Protein AF-A0A7S0FVY6-F1 (afdb_monomer)

Radius of gyration: 22.88 Å; Cα contacts (8 Å, |Δi|>4): 322; chains: 1; bounding box: 55×47×81 Å

Sequence (263 aa):
FYKAAMETEGLLSYGMAFNEGGVHVRQGYRSAAALLEHLCRADRPLTEALKHSTLQRVEVHGARRHLAEVKGQMTRIGECFFQFFETHSKMTGIRRPTEFSGQPGSDTLVSCHVSIKVAEVTELRALAQKTIAVHRRARCSPGNESFGVSQCLEQGVATLMASFDSMEAAVEHLAYIAAHLGADVLSALEMHGPEAEIAKLRASTGKAGVAPEAASSMLQNALAVAAKRGAEDAREAKACAEAAARVAASVLSEAAKEAREQM

Solvent-accessible surface area (backbone atoms only — not comparable to full-atom values): 14700 Å² total; per-residue (Å²): 80,70,67,39,44,76,71,28,72,46,60,74,44,80,46,79,48,77,56,100,88,48,77,51,76,49,74,39,52,75,42,44,66,32,46,52,51,26,52,62,62,22,41,65,50,43,58,62,52,49,77,81,46,78,74,86,76,47,78,49,77,37,48,62,70,42,47,50,55,36,57,75,76,52,55,56,59,88,90,30,57,56,45,78,45,68,50,59,92,86,65,81,66,85,59,50,96,50,101,33,43,58,64,92,87,61,82,36,48,28,36,41,36,33,50,40,77,45,96,44,58,71,52,53,58,57,47,51,60,54,48,49,57,51,52,56,50,45,76,73,37,67,26,43,32,38,76,50,76,50,76,41,67,94,73,21,34,36,36,42,39,35,30,14,42,28,49,67,39,42,52,37,51,51,44,48,47,26,74,72,72,39,61,74,43,58,7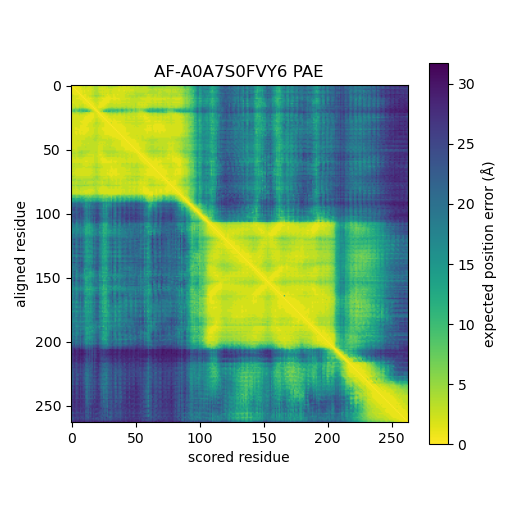9,46,56,46,77,47,55,44,67,75,43,50,46,54,52,36,42,37,69,53,78,49,102,54,78,60,72,68,24,45,51,54,41,49,47,42,43,49,49,36,51,51,50,51,51,50,51,53,50,53,54,49,53,51,50,53,51,51,51,53,52,52,52,52,54,54,51,52,54,55,48,55,57,58,77,74,106

Structure (mmCIF, N/CA/C/O backbone):
data_AF-A0A7S0FVY6-F1
#
_entry.id   AF-A0A7S0FVY6-F1
#
loop_
_atom_site.group_PDB
_atom_site.id
_atom_site.type_symbol
_atom_site.label_atom_id
_atom_site.label_alt_id
_atom_site.label_comp_id
_atom_site.label_asym_id
_atom_site.label_entity_id
_atom_site.label_seq_id
_atom_site.pdbx_PDB_ins_code
_atom_site.Cartn_x
_atom_site.Cartn_y
_atom_site.Cartn_z
_atom_site.occupancy
_atom_site.B_iso_or_equiv
_atom_site.auth_seq_id
_atom_site.auth_comp_id
_atom_site.auth_asym_id
_atom_site.auth_atom_id
_atom_site.pdbx_PDB_model_num
ATOM 1 N N . PHE A 1 1 ? -5.764 -7.525 21.385 1.00 83.88 1 PHE A N 1
ATOM 2 C CA . PHE A 1 1 ? -6.117 -7.104 20.016 1.00 83.88 1 PHE A CA 1
ATOM 3 C C . PHE A 1 1 ? -5.836 -8.212 18.996 1.00 83.88 1 PHE A C 1
ATOM 5 O O . PHE A 1 1 ? -6.791 -8.756 18.464 1.00 83.88 1 PHE A O 1
ATOM 12 N N . TYR A 1 2 ? -4.579 -8.648 18.811 1.00 87.25 2 TYR A N 1
ATOM 13 C CA . TYR A 1 2 ? -4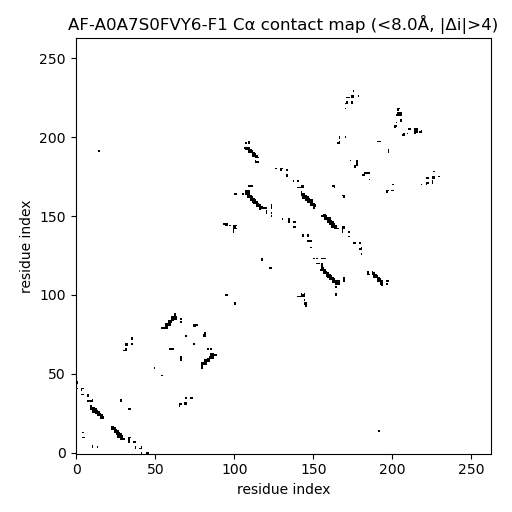.208 -9.724 17.867 1.00 87.25 2 TYR A CA 1
ATOM 14 C C . TYR A 1 2 ? -5.032 -11.019 17.997 1.00 87.25 2 TYR A C 1
ATOM 16 O O . TYR A 1 2 ? -5.593 -11.487 17.013 1.00 87.25 2 TYR A O 1
ATOM 24 N N . LYS A 1 3 ? -5.180 -11.560 19.215 1.00 91.06 3 LYS A N 1
ATOM 25 C CA . LYS A 1 3 ? -5.966 -12.786 19.448 1.00 91.06 3 LYS A CA 1
ATOM 26 C C . LYS A 1 3 ? -7.418 -12.669 18.953 1.00 91.06 3 LYS A C 1
ATOM 28 O O . LYS A 1 3 ? -7.902 -13.571 18.286 1.00 91.06 3 LYS A O 1
ATOM 33 N N . ALA A 1 4 ? -8.061 -11.522 19.188 1.00 91.25 4 ALA A N 1
ATOM 34 C CA . ALA A 1 4 ? -9.420 -11.259 18.709 1.00 91.25 4 ALA A CA 1
ATOM 35 C C . ALA A 1 4 ? -9.501 -11.189 17.173 1.00 91.25 4 ALA A C 1
ATOM 37 O O . ALA A 1 4 ? -10.533 -11.519 16.596 1.00 91.25 4 ALA A O 1
ATOM 38 N N . ALA A 1 5 ? -8.427 -10.768 16.496 1.00 88.44 5 ALA A N 1
ATOM 39 C CA . ALA A 1 5 ? -8.360 -10.821 15.037 1.00 88.44 5 ALA A CA 1
ATOM 40 C C . ALA A 1 5 ? -8.273 -12.268 14.545 1.00 88.44 5 ALA A C 1
ATOM 42 O O . ALA A 1 5 ? -9.052 -12.655 13.684 1.00 88.44 5 ALA A O 1
ATOM 43 N N . MET A 1 6 ? -7.384 -13.074 15.132 1.00 88.50 6 MET A N 1
ATOM 44 C CA . MET A 1 6 ? -7.187 -14.480 14.748 1.00 88.50 6 MET A CA 1
ATOM 45 C C . MET A 1 6 ? -8.438 -15.345 14.929 1.00 88.50 6 MET A C 1
ATOM 47 O O . MET A 1 6 ? -8.633 -16.304 14.193 1.00 88.50 6 MET A O 1
ATOM 51 N N . GLU A 1 7 ? -9.289 -15.002 15.893 1.00 92.50 7 GLU A N 1
ATOM 52 C CA . GLU A 1 7 ? -10.565 -15.681 16.145 1.00 92.50 7 GLU A CA 1
ATOM 53 C C . GLU A 1 7 ? -11.705 -15.177 15.238 1.00 92.50 7 GLU A C 1
ATOM 55 O O . GLU A 1 7 ? -12.819 -15.692 15.310 1.00 92.50 7 GLU A O 1
ATOM 60 N N . THR A 1 8 ? -11.459 -14.168 14.393 1.00 90.88 8 THR A N 1
ATOM 61 C CA . THR A 1 8 ? -12.468 -13.634 13.472 1.00 90.88 8 THR A CA 1
ATOM 62 C C . THR A 1 8 ? -12.508 -14.422 12.174 1.00 90.88 8 THR A C 1
ATOM 64 O O . THR A 1 8 ? -11.572 -14.391 11.370 1.00 90.88 8 THR A O 1
ATOM 67 N N . GLU A 1 9 ? -13.638 -15.087 11.939 1.00 86.69 9 GLU A N 1
ATOM 68 C CA . GLU A 1 9 ? -13.894 -15.781 10.687 1.00 86.69 9 GLU A CA 1
ATOM 69 C C . GLU A 1 9 ? -13.902 -14.780 9.521 1.00 86.69 9 GLU A C 1
ATOM 71 O O . GLU A 1 9 ? -14.591 -13.762 9.531 1.00 86.69 9 GLU A O 1
ATOM 76 N N . GLY A 1 10 ? -13.077 -15.041 8.506 1.00 80.12 10 GLY A N 1
ATOM 77 C CA . GLY A 1 10 ? -12.906 -14.128 7.378 1.00 80.12 10 GLY A CA 1
ATOM 78 C C . GLY A 1 10 ? -11.789 -13.095 7.539 1.00 80.12 10 GLY A C 1
ATOM 79 O O . GLY A 1 10 ? -11.646 -12.262 6.640 1.00 80.12 10 GLY A O 1
ATOM 80 N N . LEU A 1 11 ? -10.965 -13.159 8.595 1.00 86.12 11 LEU A N 1
ATOM 81 C CA . LEU A 1 11 ? -9.643 -12.525 8.583 1.00 86.12 11 LEU A CA 1
ATOM 82 C C . LEU A 1 11 ? -8.804 -13.139 7.448 1.00 86.12 11 LEU A C 1
ATOM 84 O O . LEU A 1 11 ? -8.642 -14.353 7.356 1.00 86.12 11 LEU A O 1
ATOM 88 N N . LEU A 1 12 ? -8.285 -12.291 6.566 1.00 76.75 12 LEU A N 1
ATOM 89 C CA . LEU A 1 12 ? -7.436 -12.679 5.437 1.00 76.75 12 LEU A CA 1
ATOM 90 C C . LEU A 1 12 ? -5.968 -12.339 5.682 1.00 76.75 12 LEU A C 1
ATOM 92 O O . LEU A 1 12 ? -5.084 -13.042 5.204 1.00 76.75 12 LEU A O 1
ATOM 96 N N . SER A 1 13 ? -5.706 -11.241 6.388 1.00 80.19 13 SER A N 1
ATOM 97 C CA . SER A 1 13 ? -4.354 -10.812 6.725 1.00 80.19 13 SER A CA 1
ATOM 98 C C . SER A 1 13 ? -4.349 -9.978 7.996 1.00 80.19 13 SER A C 1
ATOM 100 O O . SER A 1 13 ? -5.275 -9.210 8.255 1.00 80.19 13 SER A O 1
ATOM 102 N N . TYR A 1 14 ? -3.282 -10.115 8.778 1.00 85.88 14 TYR A N 1
ATOM 103 C CA . TYR A 1 14 ? -3.000 -9.277 9.935 1.00 85.88 14 TYR A CA 1
ATOM 104 C C . TYR A 1 14 ? -1.512 -8.936 9.933 1.00 85.88 14 TYR A C 1
ATOM 106 O O . TYR A 1 14 ? -0.667 -9.826 9.924 1.00 85.88 14 TYR A O 1
ATOM 114 N N . GLY A 1 15 ? -1.197 -7.647 9.957 1.00 80.44 15 GLY A N 1
ATOM 115 C CA . GLY A 1 15 ? 0.153 -7.123 10.096 1.00 80.44 15 GLY A CA 1
ATOM 116 C C . GLY A 1 15 ? 0.197 -6.098 11.218 1.00 80.44 15 GLY A C 1
ATOM 117 O O . GLY A 1 15 ? -0.702 -5.268 11.338 1.00 80.44 15 GLY A O 1
ATOM 118 N N . MET A 1 16 ? 1.240 -6.153 12.038 1.00 85.62 16 MET A N 1
ATOM 119 C CA . MET A 1 16 ? 1.521 -5.164 13.074 1.00 85.62 16 MET A CA 1
ATOM 120 C C . MET A 1 16 ? 2.964 -4.701 12.922 1.00 85.62 16 MET A C 1
ATOM 122 O O . MET A 1 16 ? 3.868 -5.527 12.812 1.00 85.62 16 MET A O 1
ATOM 126 N N . ALA A 1 17 ? 3.160 -3.390 12.912 1.00 76.94 17 ALA A N 1
ATOM 127 C CA . ALA A 1 17 ? 4.460 -2.754 12.798 1.00 76.94 17 ALA A CA 1
ATOM 128 C C . ALA A 1 17 ? 4.639 -1.735 13.922 1.00 76.94 17 ALA A C 1
ATOM 130 O O . ALA A 1 17 ? 3.687 -1.058 14.312 1.00 76.94 17 ALA A O 1
ATOM 131 N N . PHE A 1 18 ? 5.866 -1.636 14.422 1.00 79.31 18 PHE A N 1
ATOM 132 C CA . PHE A 1 18 ? 6.269 -0.659 15.425 1.00 79.31 18 PHE A CA 1
ATOM 133 C C . PHE A 1 18 ? 7.209 0.346 14.767 1.00 79.31 18 PHE A C 1
ATOM 135 O O . PHE A 1 18 ? 8.120 -0.046 14.038 1.00 79.31 18 PHE A O 1
ATOM 142 N N . ASN A 1 19 ? 7.002 1.627 15.041 1.00 77.31 19 ASN A N 1
ATOM 143 C CA . ASN A 1 19 ? 7.944 2.692 14.719 1.00 77.31 19 ASN A CA 1
ATOM 144 C C . ASN A 1 19 ? 8.177 3.555 15.969 1.00 77.31 19 ASN A C 1
ATOM 146 O O . ASN A 1 19 ? 7.512 3.370 16.989 1.00 77.31 19 ASN A O 1
ATOM 150 N N . GLU A 1 20 ? 9.123 4.493 15.909 1.00 70.94 20 GLU A N 1
ATOM 151 C CA . GLU A 1 20 ? 9.472 5.346 17.059 1.00 70.94 20 GLU A CA 1
ATOM 152 C C . GLU A 1 20 ? 8.279 6.158 17.607 1.00 70.94 20 GLU A C 1
ATOM 154 O O . GLU A 1 20 ? 8.308 6.591 18.755 1.00 70.94 20 GLU A O 1
ATOM 159 N N . GLY A 1 21 ? 7.211 6.333 16.816 1.00 77.88 21 GLY A N 1
ATOM 160 C CA . GLY A 1 21 ? 6.018 7.104 17.172 1.00 77.88 21 GLY A CA 1
ATOM 161 C C . GLY A 1 21 ? 4.774 6.282 17.524 1.00 77.88 21 GLY A C 1
ATOM 162 O O . GLY A 1 21 ? 3.746 6.882 17.839 1.00 77.88 21 GLY A O 1
ATOM 163 N N . GLY A 1 22 ? 4.819 4.945 17.471 1.00 84.06 22 GLY A N 1
ATOM 164 C CA . GLY A 1 22 ? 3.672 4.109 17.822 1.00 84.06 22 GLY A CA 1
ATOM 165 C C . GLY A 1 22 ? 3.563 2.788 17.064 1.00 84.06 22 GLY A C 1
ATOM 166 O O . GLY A 1 22 ? 4.542 2.200 16.604 1.00 84.06 22 GLY A O 1
ATOM 167 N N . VAL A 1 23 ? 2.326 2.297 16.986 1.00 86.38 23 VAL A N 1
ATOM 168 C CA . VAL A 1 23 ? 1.986 0.998 16.400 1.00 86.38 23 VAL A CA 1
ATOM 169 C C . VAL A 1 23 ? 1.033 1.202 15.235 1.00 86.38 23 VAL A C 1
ATOM 171 O O . VAL A 1 23 ? 0.001 1.857 15.377 1.00 86.38 23 VAL A O 1
ATOM 174 N N . HIS A 1 24 ? 1.350 0.592 14.099 1.00 87.44 24 HIS A N 1
ATOM 175 C CA . HIS A 1 24 ? 0.455 0.491 12.958 1.00 87.44 24 HIS A CA 1
ATOM 176 C C . HIS A 1 24 ? -0.061 -0.943 12.840 1.00 87.44 24 HIS A C 1
ATOM 178 O O . HIS A 1 24 ? 0.716 -1.899 12.895 1.00 87.44 24 HIS A O 1
ATOM 184 N N . VAL A 1 25 ? -1.376 -1.103 12.681 1.00 90.69 25 VAL A N 1
ATOM 185 C CA . VAL A 1 25 ? -2.005 -2.411 12.482 1.00 90.69 25 VAL A CA 1
ATOM 186 C C . VAL A 1 25 ? -2.781 -2.395 11.176 1.00 90.69 25 VAL A C 1
ATOM 188 O O . VAL A 1 25 ? -3.701 -1.600 11.003 1.00 90.69 25 VAL A O 1
ATOM 191 N N . ARG A 1 26 ? -2.423 -3.300 10.263 1.00 90.50 26 ARG A N 1
ATOM 192 C CA . ARG A 1 26 ? -3.100 -3.490 8.982 1.00 90.50 26 ARG A CA 1
ATOM 193 C C . ARG A 1 26 ? -3.817 -4.825 8.983 1.00 90.50 26 ARG A C 1
ATOM 195 O O . ARG A 1 26 ? -3.216 -5.859 9.259 1.00 90.50 26 ARG A O 1
ATOM 202 N N . GLN A 1 27 ? -5.097 -4.805 8.649 1.00 90.44 27 GLN A N 1
ATOM 203 C CA . GLN A 1 27 ? -5.926 -6.000 8.620 1.00 90.44 27 GLN A CA 1
ATOM 204 C C . GLN A 1 27 ? -6.690 -6.066 7.304 1.00 90.44 27 GLN A C 1
ATOM 206 O O . GLN A 1 27 ? -7.152 -5.044 6.795 1.00 90.44 27 GLN A O 1
ATOM 211 N N . GLY A 1 28 ? -6.815 -7.266 6.754 1.00 87.31 28 GLY A N 1
ATOM 212 C CA . GLY A 1 28 ? -7.650 -7.552 5.598 1.00 87.31 28 GLY A CA 1
ATOM 213 C C . GLY A 1 28 ? -8.777 -8.488 5.997 1.00 87.31 28 GLY A C 1
ATOM 214 O O . GLY A 1 28 ? -8.518 -9.532 6.588 1.00 87.31 28 GLY A O 1
ATOM 215 N N . TYR A 1 29 ? -10.011 -8.144 5.636 1.00 89.88 29 TYR A N 1
ATOM 216 C CA . TYR A 1 29 ? -11.190 -8.969 5.894 1.00 89.88 29 TYR A CA 1
ATOM 217 C C . TYR A 1 29 ? -11.892 -9.335 4.595 1.00 89.88 29 TYR A C 1
ATOM 219 O O . TYR A 1 29 ? -11.922 -8.557 3.640 1.00 89.88 29 TYR A O 1
ATOM 227 N N . ARG A 1 30 ? -12.489 -10.527 4.571 1.00 83.38 30 ARG A N 1
ATOM 228 C CA . ARG A 1 30 ? -13.262 -11.037 3.434 1.00 83.38 30 ARG A CA 1
ATOM 229 C C . ARG A 1 30 ? -14.510 -10.200 3.150 1.00 83.38 30 ARG A C 1
ATOM 231 O O . ARG A 1 30 ? -14.945 -10.140 2.002 1.00 83.38 30 ARG A O 1
ATOM 238 N N . SER A 1 31 ? -15.093 -9.584 4.176 1.00 87.12 31 SER A N 1
ATOM 239 C CA . SER A 1 31 ? -16.338 -8.820 4.088 1.00 87.12 31 SER A CA 1
ATOM 240 C C . SER A 1 31 ? -16.392 -7.700 5.131 1.00 87.12 31 SER A C 1
ATOM 242 O O . SER A 1 31 ? -15.629 -7.696 6.099 1.00 87.12 31 SER A O 1
ATOM 244 N N . ALA A 1 32 ? -17.330 -6.764 4.951 1.00 95.00 32 ALA A N 1
ATOM 245 C CA . ALA A 1 32 ? -17.655 -5.760 5.965 1.00 95.00 32 ALA A CA 1
ATOM 246 C C . ALA A 1 32 ? -18.137 -6.399 7.277 1.00 95.00 32 ALA A C 1
ATOM 248 O O . ALA A 1 32 ? -17.743 -5.949 8.348 1.00 95.00 32 ALA A O 1
ATOM 249 N N . ALA A 1 33 ? -18.934 -7.470 7.194 1.00 95.81 33 ALA A N 1
ATOM 250 C CA . ALA A 1 33 ? -19.417 -8.200 8.364 1.00 95.81 33 ALA A CA 1
ATOM 251 C C . ALA A 1 33 ? -18.264 -8.759 9.215 1.00 95.81 33 ALA A C 1
ATOM 253 O O . ALA A 1 33 ? -18.256 -8.544 10.421 1.00 95.81 33 ALA A O 1
ATOM 254 N N . ALA A 1 34 ? -17.257 -9.378 8.587 1.00 93.25 34 ALA A N 1
ATOM 255 C CA . ALA A 1 34 ? -16.084 -9.893 9.296 1.00 93.25 34 ALA A CA 1
ATOM 256 C C . ALA A 1 34 ? -15.276 -8.766 9.970 1.00 93.25 34 ALA A C 1
ATOM 258 O O . ALA A 1 34 ? -14.852 -8.905 11.114 1.00 93.25 34 ALA A O 1
ATOM 259 N N . LEU A 1 35 ? -15.109 -7.614 9.303 1.00 96.19 35 LEU A N 1
ATOM 260 C CA . LEU A 1 35 ? -14.482 -6.441 9.926 1.00 96.19 35 LEU A CA 1
ATOM 261 C C . LEU A 1 35 ? -15.272 -5.968 11.157 1.00 96.19 35 LEU A C 1
ATOM 263 O O . LEU A 1 35 ? -14.688 -5.755 12.215 1.00 96.19 35 LEU A O 1
ATOM 267 N N . LEU A 1 36 ? -16.590 -5.795 11.035 1.00 96.94 36 LEU A N 1
ATOM 268 C CA . LEU A 1 36 ? -17.439 -5.314 12.131 1.00 96.94 36 LEU A CA 1
ATOM 269 C C . LEU A 1 36 ? -17.468 -6.294 13.312 1.00 96.94 36 LEU A C 1
ATOM 271 O O . LEU A 1 36 ? -17.409 -5.872 14.465 1.00 96.94 36 LEU A O 1
ATOM 275 N N . GLU A 1 37 ? -17.501 -7.596 13.030 1.00 96.00 37 GLU A N 1
ATOM 276 C CA . GLU A 1 37 ? -17.385 -8.650 14.035 1.00 96.00 37 GLU A CA 1
ATOM 277 C C . GLU A 1 37 ? -16.048 -8.565 14.782 1.00 96.00 37 GLU A C 1
ATOM 279 O O . GLU A 1 37 ? -16.036 -8.595 16.017 1.00 96.00 37 GLU A O 1
ATOM 284 N N . HIS A 1 38 ? -14.933 -8.385 14.060 1.00 95.50 38 HIS A N 1
ATOM 285 C CA . HIS A 1 38 ? -13.637 -8.155 14.693 1.00 95.50 38 HIS A CA 1
ATOM 286 C C . HIS A 1 38 ? -13.672 -6.926 15.596 1.00 95.50 38 HIS A C 1
ATOM 288 O O . HIS A 1 38 ? -13.260 -7.023 16.747 1.00 95.50 38 HIS A O 1
ATOM 294 N N . LEU A 1 39 ? -14.158 -5.786 15.097 1.00 94.56 39 LEU A N 1
ATOM 295 C CA . LEU A 1 39 ? -14.196 -4.540 15.864 1.00 94.56 39 LEU A CA 1
ATOM 296 C C . LEU A 1 39 ? -15.012 -4.697 17.154 1.00 94.56 39 LEU A C 1
ATOM 298 O O . LEU A 1 39 ? -14.579 -4.230 18.203 1.00 94.56 39 LEU A O 1
ATOM 302 N N . CYS A 1 40 ? -16.126 -5.431 17.108 1.00 93.75 40 CYS A N 1
ATOM 303 C CA . CYS A 1 40 ? -16.919 -5.754 18.293 1.00 93.75 40 CYS A CA 1
ATOM 304 C C . CYS A 1 40 ? -16.140 -6.622 19.298 1.00 93.75 40 CYS A C 1
ATOM 306 O O . CYS A 1 40 ? -16.082 -6.302 20.485 1.00 93.75 40 CYS A O 1
ATOM 308 N N . ARG A 1 41 ? -15.473 -7.689 18.840 1.00 93.06 41 ARG A N 1
ATOM 309 C CA . ARG A 1 41 ? -14.639 -8.545 19.710 1.00 93.06 41 ARG A CA 1
ATOM 310 C C . ARG A 1 41 ? -13.413 -7.821 20.258 1.00 93.06 41 ARG A C 1
ATOM 312 O O . ARG A 1 41 ? -12.943 -8.110 21.359 1.00 93.06 41 ARG A O 1
ATOM 319 N N . ALA A 1 42 ? -12.856 -6.924 19.456 1.00 92.88 42 ALA A N 1
ATOM 320 C CA . ALA A 1 42 ? -11.651 -6.188 19.763 1.00 92.88 42 ALA A CA 1
ATOM 321 C C . ALA A 1 42 ? -11.908 -4.968 20.648 1.00 92.88 42 ALA A C 1
ATOM 323 O O . ALA A 1 42 ? -10.928 -4.425 21.149 1.00 92.88 42 ALA A O 1
ATOM 324 N N . ASP A 1 43 ? -13.168 -4.591 20.888 1.00 90.88 43 ASP A N 1
ATOM 325 C CA . ASP A 1 43 ? -13.553 -3.433 21.698 1.00 90.88 43 ASP A CA 1
ATOM 326 C C . ASP A 1 43 ? -12.856 -3.451 23.061 1.00 90.88 43 ASP A C 1
ATOM 328 O O . ASP A 1 43 ? -11.950 -2.660 23.300 1.00 90.88 43 ASP A O 1
ATOM 332 N N . ARG A 1 44 ? -13.134 -4.457 23.900 1.00 92.75 44 ARG A N 1
ATOM 333 C CA . ARG A 1 44 ? -12.512 -4.577 25.228 1.00 92.75 44 ARG A CA 1
ATOM 334 C C . ARG A 1 44 ? -10.974 -4.524 25.201 1.00 92.75 44 ARG A C 1
ATOM 336 O O . ARG A 1 44 ? -10.406 -3.707 25.925 1.00 92.75 44 ARG A O 1
ATOM 343 N N . PRO A 1 45 ? -10.250 -5.367 24.434 1.00 93.75 45 PRO A N 1
ATOM 344 C CA . PRO A 1 45 ? -8.791 -5.302 24.435 1.00 93.75 45 PRO A CA 1
ATOM 345 C C . PRO A 1 45 ? -8.238 -4.015 23.807 1.00 93.75 45 PRO A C 1
ATOM 347 O O . PRO A 1 45 ? -7.115 -3.641 24.137 1.00 93.75 45 PRO A O 1
ATOM 350 N N . LEU A 1 46 ? -8.973 -3.356 22.907 1.00 91.88 46 LEU A N 1
ATOM 351 C CA . LEU A 1 46 ? -8.587 -2.059 22.360 1.00 91.88 46 LEU A CA 1
ATOM 352 C C . LEU A 1 46 ? -8.786 -0.956 23.403 1.00 91.88 46 LEU A C 1
ATOM 354 O O . LEU A 1 46 ? -7.859 -0.189 23.630 1.00 91.88 46 LEU A O 1
ATOM 358 N N . THR A 1 47 ? -9.920 -0.922 24.106 1.00 91.50 47 THR A N 1
ATOM 359 C CA . THR A 1 47 ? -10.177 0.017 25.208 1.00 91.50 47 THR A CA 1
ATOM 360 C C . THR A 1 47 ? -9.089 -0.055 26.275 1.00 91.50 47 THR A C 1
ATOM 362 O O . THR A 1 47 ? -8.597 0.980 26.713 1.00 91.50 47 THR A O 1
ATOM 365 N N . GLU A 1 48 ? -8.667 -1.259 26.669 1.00 93.44 48 GLU A N 1
ATOM 366 C CA . GLU A 1 48 ? -7.569 -1.422 27.629 1.00 93.44 48 GLU A CA 1
ATOM 367 C C . GLU A 1 48 ? -6.236 -0.885 27.084 1.00 93.44 48 GLU A C 1
ATOM 369 O O . GLU A 1 48 ? -5.517 -0.189 27.798 1.00 93.44 48 GLU A O 1
ATOM 374 N N . ALA A 1 49 ? -5.917 -1.134 25.808 1.00 90.44 49 ALA A N 1
ATOM 375 C CA . ALA A 1 49 ? -4.706 -0.597 25.182 1.00 90.44 49 ALA A CA 1
ATOM 376 C C . ALA A 1 49 ? -4.720 0.942 25.100 1.00 90.44 49 ALA A C 1
ATOM 378 O O . ALA A 1 49 ? -3.686 1.590 25.296 1.00 90.44 49 ALA A O 1
ATOM 379 N N . LEU A 1 50 ? -5.891 1.540 24.865 1.00 92.38 50 LEU A N 1
ATOM 380 C CA . LEU A 1 50 ? -6.075 2.990 24.765 1.00 92.38 50 LEU A CA 1
ATOM 381 C C . LEU A 1 50 ? -6.028 3.723 26.115 1.00 92.38 50 LEU A C 1
ATOM 383 O O . LEU A 1 50 ? -6.025 4.949 26.148 1.00 92.38 50 LEU A O 1
ATOM 387 N N . LYS A 1 51 ? -5.905 3.011 27.242 1.00 93.88 51 LYS A N 1
ATOM 388 C CA . LYS A 1 51 ? -5.533 3.637 28.526 1.00 93.88 51 LYS A CA 1
ATOM 389 C C . LYS A 1 51 ? -4.065 4.067 28.565 1.00 93.88 51 LYS A C 1
ATOM 391 O O . LYS A 1 51 ? -3.698 4.924 29.362 1.00 93.88 51 LYS A O 1
ATOM 396 N N . HIS A 1 52 ? -3.232 3.463 27.719 1.00 92.81 52 HIS A N 1
ATOM 397 C CA . HIS A 1 52 ? -1.784 3.686 27.668 1.00 92.81 52 HIS A CA 1
ATOM 398 C C . HIS A 1 52 ? -1.322 4.312 26.349 1.00 92.81 52 HIS A C 1
ATOM 400 O O . HIS A 1 52 ? -0.139 4.591 26.178 1.00 92.81 52 HIS A O 1
ATOM 406 N N . SER A 1 53 ? -2.235 4.498 25.398 1.00 91.19 53 SER A N 1
ATOM 407 C CA . SER A 1 53 ? -1.938 4.965 24.047 1.00 91.19 53 SER A CA 1
ATOM 408 C C . SER A 1 53 ? -3.118 5.745 23.482 1.00 91.19 53 SER A C 1
ATOM 410 O O . SER A 1 53 ? -4.227 5.673 24.001 1.00 91.19 53 SER A O 1
ATOM 412 N N . THR A 1 54 ? -2.895 6.496 22.410 1.00 91.38 54 THR A N 1
ATOM 413 C CA . THR A 1 54 ? -3.959 7.229 21.720 1.00 91.38 54 THR A CA 1
ATOM 414 C C . THR A 1 54 ? -4.145 6.678 20.315 1.00 91.38 54 THR A C 1
ATOM 416 O O . THR A 1 54 ? -3.183 6.447 19.581 1.00 91.38 54 THR A O 1
ATOM 419 N N . LEU A 1 55 ? -5.402 6.460 19.924 1.00 93.12 55 LEU A N 1
ATOM 420 C CA . LEU A 1 55 ? -5.735 6.055 18.564 1.00 93.12 55 LEU A CA 1
ATOM 421 C C . LEU A 1 55 ? -5.745 7.298 17.679 1.00 93.12 55 LEU A C 1
ATOM 423 O O . LEU A 1 55 ? -6.697 8.073 17.700 1.00 93.12 55 LEU A O 1
ATOM 427 N N . GLN A 1 56 ? -4.667 7.507 16.929 1.00 91.06 56 GLN A N 1
ATOM 428 C CA . GLN A 1 56 ? -4.530 8.714 16.114 1.00 91.06 56 GLN A CA 1
ATOM 429 C C . GLN A 1 56 ? -5.365 8.665 14.832 1.00 91.06 56 GLN A C 1
ATOM 431 O O . GLN A 1 56 ? -5.831 9.701 14.363 1.00 91.06 56 GLN A O 1
ATOM 436 N N . ARG A 1 57 ? -5.536 7.476 14.242 1.00 90.19 57 ARG A N 1
ATOM 437 C CA . ARG A 1 57 ? -6.185 7.322 12.938 1.00 90.19 57 ARG A CA 1
ATOM 438 C C . ARG A 1 57 ? -6.747 5.918 12.744 1.00 90.19 57 ARG A C 1
ATOM 440 O O . ARG A 1 57 ? -6.099 4.938 13.106 1.00 90.19 57 ARG A O 1
ATOM 447 N N . VAL A 1 58 ? -7.911 5.841 12.098 1.00 93.69 58 VAL A N 1
ATOM 448 C CA . VAL A 1 58 ? -8.500 4.597 11.588 1.00 93.69 58 VAL A CA 1
ATOM 449 C C . VAL A 1 58 ? -8.927 4.806 10.142 1.00 93.69 58 VAL A C 1
ATOM 451 O O . VAL A 1 58 ? -9.689 5.724 9.839 1.00 93.69 58 VAL A O 1
ATOM 454 N N . GLU A 1 59 ? -8.456 3.936 9.255 1.00 92.44 59 GLU A N 1
ATOM 455 C CA . GLU A 1 59 ? -8.806 3.960 7.838 1.00 92.44 59 GLU A CA 1
ATOM 456 C C . GLU A 1 59 ? -9.507 2.663 7.434 1.00 92.44 59 GLU A C 1
ATOM 458 O O . GLU A 1 59 ? -9.049 1.569 7.764 1.00 92.44 59 GLU A O 1
ATOM 463 N N . 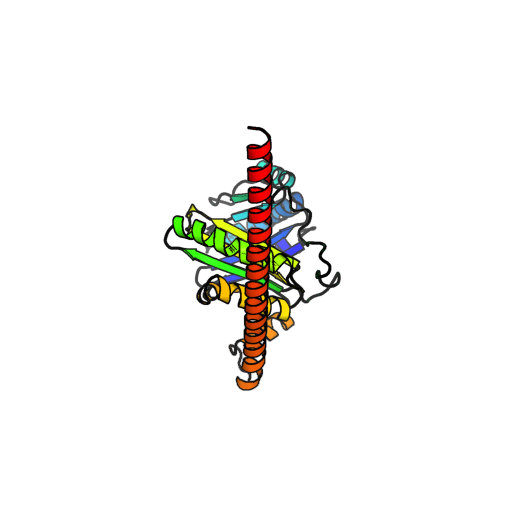VAL A 1 60 ? -10.599 2.778 6.679 1.00 93.62 60 VAL A N 1
ATOM 464 C CA . VAL A 1 60 ? -11.351 1.637 6.149 1.00 93.62 60 VAL A CA 1
ATOM 465 C C . VAL A 1 60 ? -11.372 1.720 4.629 1.00 93.62 60 VAL A C 1
ATOM 467 O O . VAL A 1 60 ? -11.965 2.626 4.041 1.00 93.62 60 VAL A O 1
ATOM 470 N N . HIS A 1 61 ? -10.726 0.750 3.992 1.00 90.88 61 HIS A N 1
ATOM 471 C CA . HIS A 1 61 ? -10.567 0.668 2.541 1.00 90.88 61 HIS A CA 1
ATOM 472 C C . HIS A 1 61 ? -11.439 -0.458 1.982 1.00 90.88 61 HIS A C 1
ATOM 474 O O . HIS A 1 61 ? -11.474 -1.549 2.549 1.00 90.88 61 HIS A O 1
ATOM 480 N N . GLY A 1 62 ? -12.142 -0.229 0.869 1.00 85.19 62 GLY A N 1
ATOM 481 C CA . GLY A 1 62 ? -12.969 -1.283 0.270 1.00 85.19 62 GLY A CA 1
ATOM 482 C C . GLY A 1 62 ? -13.941 -0.822 -0.812 1.00 85.19 62 GLY A C 1
ATOM 483 O O . GLY A 1 62 ? -14.013 0.353 -1.162 1.00 85.19 62 GLY A O 1
ATOM 484 N N . ALA A 1 63 ? -14.700 -1.766 -1.369 1.00 83.44 63 ALA A N 1
ATOM 485 C CA . ALA A 1 63 ? -15.729 -1.464 -2.361 1.00 83.44 63 ALA A CA 1
ATOM 486 C C . ALA A 1 63 ? -16.897 -0.682 -1.737 1.00 83.44 63 ALA A C 1
ATOM 488 O O . ALA A 1 63 ? -17.268 -0.933 -0.588 1.00 83.44 63 ALA A O 1
ATOM 489 N N . ARG A 1 64 ? -17.542 0.191 -2.526 1.00 83.69 64 ARG A N 1
ATOM 490 C CA . ARG A 1 64 ? -18.645 1.069 -2.088 1.00 83.69 64 ARG A CA 1
ATOM 491 C C . ARG A 1 64 ? -19.695 0.376 -1.222 1.00 83.69 64 ARG A C 1
ATOM 493 O O . ARG A 1 64 ? -20.075 0.914 -0.188 1.00 83.69 64 ARG A O 1
ATOM 500 N N . ARG A 1 65 ? -20.138 -0.819 -1.634 1.00 88.38 65 ARG A N 1
ATOM 501 C CA . ARG A 1 65 ? -21.158 -1.601 -0.913 1.00 88.38 65 ARG A CA 1
ATOM 502 C C . ARG A 1 65 ? -20.721 -1.942 0.516 1.00 88.38 65 ARG A C 1
ATOM 504 O O . ARG A 1 65 ? -21.452 -1.668 1.453 1.00 88.38 65 ARG A O 1
ATOM 511 N N . HIS A 1 66 ? -19.484 -2.408 0.681 1.00 90.06 66 HIS A N 1
ATOM 512 C CA . HIS A 1 66 ? -18.946 -2.806 1.978 1.00 90.06 66 HIS A CA 1
ATOM 513 C C . HIS A 1 66 ? -18.662 -1.591 2.859 1.00 90.06 66 HIS A C 1
ATOM 515 O O . HIS A 1 66 ? -18.921 -1.626 4.055 1.00 90.06 66 HIS A O 1
ATOM 521 N N . LEU A 1 67 ? -18.201 -0.479 2.279 1.00 91.38 67 LEU A N 1
ATOM 522 C CA . LEU A 1 67 ? -18.024 0.755 3.046 1.00 91.38 67 LEU A CA 1
ATOM 523 C C . LEU A 1 67 ? -19.356 1.342 3.514 1.00 91.38 67 LEU A C 1
ATOM 525 O O . LEU A 1 67 ? -19.404 1.894 4.607 1.00 91.38 67 LEU A O 1
ATOM 529 N N . ALA A 1 68 ? -20.425 1.230 2.722 1.00 94.00 68 ALA A N 1
ATOM 530 C CA . ALA A 1 68 ? -21.759 1.648 3.146 1.00 94.00 68 ALA A CA 1
ATOM 531 C C . ALA A 1 68 ? -22.257 0.815 4.339 1.00 94.00 68 ALA A C 1
ATOM 533 O O . ALA A 1 68 ? -22.781 1.388 5.291 1.00 94.00 68 ALA A O 1
ATOM 534 N N . GLU A 1 69 ? -22.025 -0.503 4.324 1.00 96.62 69 GLU A N 1
ATOM 535 C CA . GLU A 1 69 ? -22.332 -1.394 5.454 1.00 96.62 69 GLU A CA 1
ATOM 536 C C . GLU A 1 69 ? -21.568 -0.983 6.723 1.00 96.62 69 GLU A C 1
ATOM 538 O O . GLU A 1 69 ? -22.179 -0.810 7.776 1.00 96.62 69 GLU A O 1
ATOM 543 N N . VAL A 1 70 ? -20.250 -0.760 6.623 1.00 96.88 70 VAL A N 1
ATOM 544 C CA . VAL A 1 70 ? -19.437 -0.340 7.778 1.00 96.88 70 VAL A CA 1
ATOM 545 C C . VAL A 1 70 ? -19.886 1.030 8.283 1.00 96.88 70 VAL A C 1
ATOM 547 O O . VAL A 1 70 ? -20.144 1.168 9.472 1.00 96.88 70 VAL A O 1
ATOM 550 N N . LYS A 1 71 ? -20.064 2.021 7.397 1.00 95.75 71 LYS A N 1
ATOM 551 C CA . LYS A 1 71 ? -20.535 3.372 7.761 1.00 95.75 71 LYS A CA 1
ATOM 552 C C . LYS A 1 71 ? -21.883 3.361 8.474 1.00 95.75 71 LYS A C 1
ATOM 554 O O . LYS A 1 71 ? -22.094 4.183 9.358 1.00 95.75 71 LYS A O 1
ATOM 559 N N . GLY A 1 72 ? -22.790 2.469 8.077 1.00 95.88 72 GLY A N 1
ATOM 560 C CA . GLY A 1 72 ? -24.106 2.346 8.702 1.00 95.88 72 GLY A CA 1
ATOM 561 C C . GLY A 1 72 ? -24.058 1.811 10.134 1.00 95.88 72 GLY A C 1
ATOM 562 O O . GLY A 1 72 ? -24.987 2.054 10.895 1.00 95.88 72 GLY A O 1
ATOM 563 N N . GLN A 1 73 ? -22.987 1.106 10.501 1.00 96.62 73 GLN A N 1
ATOM 564 C CA . GLN A 1 73 ? -22.849 0.420 11.788 1.00 96.62 73 GLN A CA 1
ATOM 565 C C . GLN A 1 73 ? -21.855 1.120 12.721 1.00 96.62 73 GLN A C 1
ATOM 567 O O . GLN A 1 73 ? -22.082 1.210 13.925 1.00 96.62 73 GLN A O 1
ATOM 572 N N . MET A 1 74 ? -20.739 1.614 12.182 1.00 93.31 74 MET A N 1
ATOM 573 C CA . MET A 1 74 ? -19.653 2.189 12.964 1.00 93.31 74 MET A CA 1
ATOM 574 C C . MET A 1 74 ? -18.882 3.240 12.163 1.00 93.31 74 MET A C 1
ATOM 576 O O . MET A 1 74 ? -18.391 2.993 11.062 1.00 93.31 74 MET A O 1
ATOM 580 N N . THR A 1 75 ? -18.739 4.425 12.751 1.00 93.56 75 THR A N 1
ATOM 581 C CA . THR A 1 75 ? -18.017 5.560 12.152 1.00 93.56 75 THR A CA 1
ATOM 582 C C . THR A 1 75 ? -16.870 6.068 13.017 1.00 93.56 75 THR A C 1
ATOM 584 O O . THR A 1 75 ? -16.162 6.980 12.596 1.00 93.56 75 THR A O 1
ATOM 587 N N . ARG A 1 76 ? -16.677 5.503 14.214 1.00 93.50 76 ARG A N 1
ATOM 588 C CA . ARG A 1 76 ? -15.604 5.874 15.140 1.00 93.50 76 ARG A CA 1
ATOM 589 C C . ARG A 1 76 ? -15.285 4.758 16.130 1.00 93.50 76 ARG A C 1
ATOM 591 O O . ARG A 1 76 ? -16.144 3.927 16.416 1.00 93.50 76 ARG A O 1
ATOM 598 N N . ILE A 1 77 ? -14.085 4.812 16.699 1.00 91.00 77 ILE A N 1
ATOM 599 C CA . ILE A 1 77 ? -13.682 4.075 17.903 1.00 91.00 77 ILE A CA 1
ATOM 600 C C . ILE A 1 77 ? -13.216 5.104 18.929 1.00 91.00 77 ILE A C 1
ATOM 602 O O . ILE A 1 77 ? -12.264 5.847 18.679 1.00 91.00 77 ILE A O 1
ATOM 606 N N . GLY A 1 78 ? -13.891 5.162 20.079 1.00 87.56 78 GLY A N 1
ATOM 607 C CA . GLY A 1 78 ? -13.705 6.261 21.026 1.00 87.56 78 GLY A CA 1
ATOM 608 C C . GLY A 1 78 ? -13.903 7.610 20.325 1.00 87.56 78 GLY A C 1
ATOM 609 O O . GLY A 1 78 ? -14.895 7.814 19.624 1.00 87.56 78 GLY A O 1
ATOM 610 N N . GLU A 1 79 ? -12.925 8.502 20.453 1.00 89.06 79 GLU A N 1
ATOM 611 C CA . GLU A 1 79 ? -12.934 9.828 19.818 1.00 89.06 79 GLU A CA 1
ATOM 612 C C . GLU A 1 79 ? -12.327 9.842 18.398 1.00 89.06 79 GLU A C 1
ATOM 614 O O . GLU A 1 79 ? -12.338 10.872 17.727 1.00 89.06 79 GLU A O 1
ATOM 619 N N . CYS A 1 80 ? -11.814 8.709 17.901 1.00 91.75 80 CYS A N 1
ATOM 620 C CA . CYS A 1 80 ? -11.192 8.623 16.579 1.00 91.75 80 CYS A CA 1
ATOM 621 C C . CYS A 1 80 ? -12.221 8.241 15.505 1.00 91.75 80 CYS A C 1
ATOM 623 O O . CYS A 1 80 ? -12.709 7.107 15.474 1.00 91.75 80 CYS A O 1
ATOM 625 N N . PHE A 1 81 ? -12.541 9.177 14.609 1.00 93.56 81 PHE A N 1
ATOM 626 C CA . PHE A 1 81 ? -13.429 8.941 13.468 1.00 93.56 81 PHE A CA 1
ATOM 627 C C . PHE A 1 81 ? -12.744 8.156 12.346 1.00 93.56 81 PHE A C 1
ATOM 629 O O . PHE A 1 81 ? -11.555 8.318 12.072 1.00 93.56 81 PHE A O 1
ATOM 636 N N . PHE A 1 82 ? -13.526 7.323 11.665 1.00 93.94 82 PHE A N 1
ATOM 637 C CA . PHE A 1 82 ? -13.060 6.517 10.545 1.00 93.94 82 PHE A CA 1
ATOM 638 C C . PHE A 1 82 ? -12.947 7.361 9.282 1.00 93.94 82 PHE A C 1
ATOM 640 O O . PHE A 1 82 ? -13.879 8.071 8.897 1.00 93.94 82 PHE A O 1
ATOM 647 N N . GLN A 1 83 ? -11.834 7.199 8.579 1.00 91.81 83 GLN A N 1
ATOM 648 C CA . GLN A 1 83 ? -11.653 7.699 7.224 1.00 91.81 83 GLN A CA 1
ATOM 649 C C . GLN A 1 83 ? -11.934 6.567 6.235 1.00 91.81 83 GLN A C 1
ATOM 651 O O . GLN A 1 83 ? -11.367 5.481 6.338 1.00 91.81 83 GLN A O 1
ATOM 656 N N . PHE A 1 84 ? -12.835 6.797 5.282 1.00 88.50 84 PHE A N 1
ATOM 657 C CA . PHE A 1 84 ? -13.287 5.761 4.354 1.00 88.50 84 PHE A CA 1
ATOM 658 C C . PHE A 1 84 ? -12.744 5.998 2.949 1.00 88.50 84 PHE A C 1
ATOM 660 O O . PHE A 1 84 ? -12.981 7.053 2.363 1.00 88.50 84 PHE A O 1
ATOM 667 N N . PHE A 1 85 ? -12.108 4.975 2.385 1.00 85.06 85 PHE A N 1
ATOM 668 C CA . PHE A 1 85 ? -11.449 5.028 1.084 1.00 85.06 85 PHE A CA 1
ATOM 669 C C . PHE A 1 85 ? -12.090 4.023 0.125 1.00 85.06 85 PHE A C 1
ATOM 671 O O . PHE A 1 85 ? -11.881 2.809 0.217 1.00 85.06 85 PHE A O 1
ATOM 678 N N . GLU A 1 86 ? -12.912 4.533 -0.794 1.00 82.75 86 GLU A N 1
ATOM 679 C CA . GLU A 1 86 ? -13.592 3.710 -1.794 1.00 82.75 86 GLU A CA 1
ATOM 680 C C . GLU A 1 86 ? -12.610 3.204 -2.852 1.00 82.75 86 GLU A C 1
ATOM 682 O O . GLU A 1 86 ? -11.870 3.967 -3.473 1.00 82.75 86 GLU A O 1
ATOM 687 N N . THR A 1 87 ? -12.626 1.892 -3.084 1.00 69.75 87 THR A N 1
ATOM 688 C CA . THR A 1 87 ? -11.880 1.278 -4.182 1.00 69.75 87 THR A CA 1
ATOM 689 C C . THR A 1 87 ? -12.424 1.789 -5.510 1.00 69.75 87 THR A C 1
ATOM 691 O O . THR A 1 87 ? -13.630 1.741 -5.750 1.00 69.75 87 THR A O 1
ATOM 694 N N . HIS A 1 88 ? -11.539 2.244 -6.399 1.00 65.44 88 HIS A N 1
ATOM 695 C CA . HIS A 1 88 ? -11.946 2.756 -7.704 1.00 65.44 88 HIS A CA 1
ATOM 696 C C . HIS A 1 88 ? -12.775 1.709 -8.464 1.00 65.44 88 HIS A C 1
ATOM 698 O O . HIS A 1 88 ? -12.340 0.576 -8.650 1.00 65.44 88 HIS A O 1
ATOM 704 N N . SER A 1 89 ? -13.925 2.125 -9.001 1.00 54.66 89 SER A N 1
ATOM 705 C CA . SER A 1 89 ? -14.883 1.292 -9.753 1.00 54.66 89 SER A CA 1
ATOM 706 C C . SER A 1 89 ? -14.319 0.507 -10.950 1.00 54.66 89 SER A C 1
ATOM 708 O O . SER A 1 89 ? -14.991 -0.378 -11.467 1.00 54.66 89 SER A O 1
ATOM 710 N N . LYS A 1 90 ? -13.095 0.817 -11.401 1.00 54.88 90 LYS A N 1
ATOM 711 C CA . LYS A 1 90 ? -12.394 0.136 -12.500 1.00 54.88 90 LYS A CA 1
ATOM 712 C C . LYS A 1 90 ? -11.391 -0.917 -12.010 1.00 54.88 90 LYS A C 1
ATOM 714 O O . LYS A 1 90 ? -10.745 -1.551 -12.837 1.00 54.88 90 LYS A O 1
ATOM 719 N N . MET A 1 91 ? -11.217 -1.084 -10.698 1.00 53.75 91 MET A N 1
ATOM 720 C CA . MET A 1 91 ? -10.377 -2.136 -10.127 1.00 53.75 91 MET A CA 1
ATOM 721 C C . MET A 1 91 ? -11.239 -3.356 -9.792 1.00 53.75 91 MET A C 1
ATOM 723 O O . MET A 1 91 ? -12.029 -3.327 -8.850 1.00 53.75 91 MET A O 1
ATOM 727 N N . THR A 1 92 ? -11.093 -4.430 -10.566 1.00 46.34 92 THR A N 1
ATOM 728 C CA . THR A 1 92 ? -11.737 -5.725 -10.323 1.00 46.34 92 THR A CA 1
ATOM 729 C C . THR A 1 92 ? -10.721 -6.687 -9.699 1.00 46.34 92 THR A C 1
ATOM 731 O O . THR A 1 92 ? -9.836 -7.197 -10.376 1.00 46.34 92 THR A O 1
ATOM 734 N N . GLY A 1 93 ? -10.842 -6.921 -8.388 1.00 46.59 93 GLY A N 1
ATOM 735 C CA . GLY A 1 93 ? -9.970 -7.826 -7.622 1.00 46.59 93 GLY A CA 1
ATOM 736 C C . GLY A 1 93 ? -8.841 -7.126 -6.848 1.00 46.59 93 GLY A C 1
ATOM 737 O O . GLY A 1 93 ? -8.379 -6.053 -7.228 1.00 46.59 93 GLY A O 1
ATOM 738 N N . ILE A 1 94 ? -8.425 -7.728 -5.722 1.00 46.50 94 ILE A N 1
ATOM 739 C CA . ILE A 1 94 ? -7.267 -7.279 -4.913 1.00 46.50 94 ILE A CA 1
ATOM 740 C C . ILE A 1 94 ? -5.955 -7.762 -5.546 1.00 46.50 94 ILE A C 1
ATOM 742 O O . ILE A 1 94 ? -4.974 -7.023 -5.567 1.00 46.50 94 ILE A O 1
ATOM 746 N N . ARG A 1 95 ? -5.954 -8.983 -6.099 1.00 47.19 95 ARG A N 1
ATOM 747 C CA . ARG A 1 95 ? -4.889 -9.472 -6.977 1.00 47.19 95 ARG A CA 1
ATOM 748 C C . ARG A 1 95 ? -5.238 -9.117 -8.406 1.00 47.19 95 ARG A C 1
ATOM 750 O O . ARG A 1 95 ? -6.367 -9.363 -8.839 1.00 47.19 95 ARG A O 1
ATOM 757 N N . ARG A 1 96 ? -4.280 -8.561 -9.141 1.00 49.38 96 ARG A N 1
ATOM 758 C CA . ARG A 1 96 ? -4.443 -8.478 -10.586 1.00 49.38 96 ARG A CA 1
ATOM 759 C C . ARG A 1 96 ? -4.254 -9.882 -11.163 1.00 49.38 96 ARG A C 1
ATOM 761 O O . ARG A 1 96 ? -3.263 -10.517 -10.827 1.00 49.38 96 ARG A O 1
ATOM 768 N N . PRO A 1 97 ? -5.150 -10.367 -12.034 1.00 48.03 97 PRO A N 1
ATOM 769 C CA . PRO A 1 97 ? -4.850 -11.522 -12.861 1.00 48.03 97 PRO A CA 1
ATOM 770 C C . PRO A 1 97 ? -3.852 -11.063 -13.931 1.00 48.03 97 PRO A C 1
ATOM 772 O O . PRO A 1 97 ? -4.242 -10.654 -15.023 1.00 48.03 97 PRO A O 1
ATOM 775 N N . THR A 1 98 ? -2.570 -11.004 -13.582 1.00 55.00 98 THR A N 1
ATOM 776 C CA . THR A 1 98 ? -1.485 -10.819 -14.550 1.00 55.00 98 THR A CA 1
ATOM 777 C C . THR A 1 98 ? -0.838 -12.171 -14.808 1.00 55.00 98 THR A C 1
ATOM 779 O O . THR A 1 98 ? -0.893 -13.066 -13.971 1.00 55.00 98 THR A O 1
ATOM 782 N N . GLU A 1 99 ? -0.173 -12.321 -15.951 1.00 48.62 99 GLU A N 1
ATOM 783 C CA . GLU A 1 99 ? 0.703 -13.477 -16.215 1.00 48.62 99 GLU A CA 1
ATOM 784 C C . GLU A 1 99 ? 1.850 -13.611 -15.188 1.00 48.62 99 GLU A C 1
ATOM 786 O O . GLU A 1 99 ? 2.532 -14.629 -15.142 1.00 48.62 99 GLU A O 1
ATOM 791 N N . PHE A 1 100 ? 2.037 -12.583 -14.355 1.00 44.72 100 PHE A N 1
ATOM 792 C CA . PHE A 1 100 ? 3.105 -12.437 -13.376 1.00 44.72 100 PHE A CA 1
ATOM 793 C C . PHE A 1 100 ? 2.641 -12.584 -11.923 1.00 44.72 100 PHE A C 1
ATOM 795 O O . PHE A 1 100 ? 3.442 -12.345 -11.024 1.00 44.72 100 PHE A O 1
ATOM 802 N N . SER A 1 101 ? 1.369 -12.915 -11.669 1.00 53.78 101 SER A N 1
ATOM 803 C CA . SER A 1 101 ? 0.945 -13.268 -10.314 1.00 53.78 101 SER A CA 1
ATOM 804 C C . SER A 1 101 ? 1.566 -14.614 -9.936 1.00 53.78 101 SER A C 1
ATOM 806 O O . SER A 1 101 ? 1.435 -15.585 -10.686 1.00 53.78 101 SER A O 1
ATOM 808 N N . GLY A 1 102 ? 2.233 -14.671 -8.787 1.00 54.59 102 GLY A N 1
ATOM 809 C CA . GLY A 1 102 ? 2.832 -15.869 -8.227 1.00 54.59 102 GLY A CA 1
ATOM 810 C C . GLY A 1 102 ? 1.816 -16.997 -8.062 1.00 54.59 102 GLY A C 1
ATOM 811 O O . GLY A 1 102 ? 0.596 -16.792 -8.035 1.00 54.59 102 GLY A O 1
ATOM 812 N N . GLN A 1 103 ? 2.331 -18.221 -7.943 1.00 53.19 103 GLN A N 1
ATOM 813 C CA . GLN A 1 103 ? 1.494 -19.414 -7.845 1.00 53.19 103 GLN A CA 1
ATOM 814 C C . GLN A 1 103 ? 0.508 -19.294 -6.666 1.00 53.19 103 GLN A C 1
ATOM 816 O O . GLN A 1 103 ? 0.897 -18.857 -5.574 1.00 53.19 103 GLN A O 1
ATOM 821 N N . PRO A 1 104 ? -0.768 -19.682 -6.843 1.00 48.16 104 PRO A N 1
ATOM 822 C CA . PRO A 1 104 ? -1.713 -19.767 -5.737 1.00 48.16 104 PRO A CA 1
ATOM 823 C C . PRO A 1 104 ? -1.119 -20.566 -4.567 1.00 48.16 104 PRO A C 1
ATOM 825 O O . PRO A 1 104 ? -0.692 -21.703 -4.744 1.00 48.16 104 PRO A O 1
ATOM 828 N N . GLY A 1 105 ? -1.085 -19.966 -3.373 1.00 48.84 105 GLY A N 1
ATOM 829 C CA . GLY A 1 105 ? -0.508 -20.589 -2.175 1.00 48.84 105 GLY A CA 1
ATOM 830 C C . GLY A 1 105 ? 0.989 -20.346 -1.950 1.00 48.84 105 GLY A C 1
ATOM 831 O O . GLY A 1 105 ? 1.525 -20.886 -0.988 1.00 48.84 105 GLY A O 1
ATOM 832 N N . SER A 1 106 ? 1.661 -19.534 -2.778 1.00 59.44 106 SER A N 1
ATOM 833 C CA . SER A 1 106 ? 3.054 -19.146 -2.523 1.00 59.44 106 SER A CA 1
ATOM 834 C C . SER A 1 106 ? 3.184 -18.328 -1.233 1.00 59.44 106 SER A C 1
ATOM 836 O O . SER A 1 106 ? 2.584 -17.256 -1.112 1.00 59.44 106 SER A O 1
ATOM 838 N N . ASP A 1 107 ? 3.998 -18.811 -0.295 1.00 66.88 107 ASP A N 1
ATOM 839 C CA . ASP A 1 107 ? 4.371 -18.121 0.948 1.00 66.88 107 ASP A CA 1
ATOM 840 C C . ASP A 1 107 ? 5.624 -17.260 0.740 1.00 66.88 107 ASP A C 1
ATOM 842 O O . ASP A 1 107 ? 6.576 -17.315 1.502 1.00 66.88 107 ASP A O 1
ATOM 846 N N . THR A 1 108 ? 5.675 -16.526 -0.369 1.00 78.75 108 THR A N 1
ATOM 847 C CA . THR A 1 108 ? 6.795 -15.636 -0.733 1.00 78.75 108 THR A CA 1
ATOM 848 C C . THR A 1 108 ? 6.330 -14.200 -0.947 1.00 78.75 108 THR A C 1
ATOM 850 O O . THR A 1 108 ? 7.108 -13.341 -1.350 1.00 78.75 108 THR A O 1
ATOM 853 N N . LEU A 1 109 ? 5.049 -13.926 -0.680 1.00 81.69 109 LEU A N 1
ATOM 854 C CA . LEU A 1 109 ? 4.460 -12.617 -0.907 1.00 81.69 109 LEU A CA 1
ATOM 855 C C . LEU A 1 109 ? 5.128 -11.572 -0.004 1.00 81.69 109 LEU A C 1
ATOM 857 O O . LEU A 1 109 ? 5.022 -11.627 1.222 1.00 81.69 109 LEU A O 1
ATOM 861 N N . VAL A 1 110 ? 5.741 -10.573 -0.625 1.00 82.50 110 VAL A N 1
ATOM 862 C CA . VAL A 1 110 ? 6.312 -9.406 0.045 1.00 82.50 110 VAL A CA 1
ATOM 863 C C . VAL A 1 110 ? 5.417 -8.205 -0.227 1.00 82.50 110 VAL A C 1
ATOM 865 O O . VAL A 1 110 ? 5.007 -7.972 -1.354 1.00 82.50 110 VAL A O 1
ATOM 868 N N . SER A 1 111 ? 5.090 -7.417 0.789 1.00 86.25 111 SER A N 1
ATOM 869 C CA . SER A 1 111 ? 4.402 -6.134 0.642 1.00 86.25 111 SER A CA 1
ATOM 870 C C . SER A 1 111 ? 5.324 -4.998 1.049 1.00 86.25 111 SER A C 1
ATOM 872 O O . SER A 1 111 ? 5.915 -5.045 2.123 1.00 86.25 111 SER A O 1
ATOM 874 N N . CYS A 1 112 ? 5.408 -3.974 0.209 1.00 85.81 112 CYS A N 1
ATOM 875 C CA . CYS A 1 112 ? 6.215 -2.781 0.410 1.00 85.81 112 CYS A CA 1
ATOM 876 C C . CYS A 1 112 ? 5.313 -1.560 0.555 1.00 85.81 112 CYS A C 1
ATOM 878 O O . CYS A 1 112 ? 4.364 -1.380 -0.212 1.00 85.81 112 CYS A O 1
ATOM 880 N N . HIS A 1 113 ? 5.649 -0.691 1.497 1.00 85.88 113 HIS A N 1
ATOM 881 C CA . HIS A 1 113 ? 4.993 0.586 1.716 1.00 85.88 113 HIS A CA 1
ATOM 882 C C . HIS A 1 113 ? 6.046 1.682 1.759 1.00 85.88 113 HIS A C 1
ATOM 884 O O . HIS A 1 113 ? 6.962 1.625 2.566 1.00 85.88 113 HIS A O 1
ATOM 890 N N . VAL A 1 114 ? 5.915 2.684 0.898 1.00 87.12 114 VAL A N 1
ATOM 891 C CA . VAL A 1 114 ? 6.804 3.847 0.868 1.00 87.12 114 VAL A CA 1
ATOM 892 C C . VAL A 1 114 ? 5.969 5.075 1.183 1.00 87.12 114 VAL A C 1
ATOM 894 O O . VAL A 1 114 ? 5.128 5.468 0.373 1.00 87.12 114 VAL A O 1
ATOM 897 N N . SER A 1 115 ? 6.184 5.666 2.357 1.00 87.38 115 SER A N 1
ATOM 898 C CA . SER A 1 115 ? 5.485 6.883 2.781 1.00 87.38 115 SER A CA 1
ATOM 899 C C . SER A 1 115 ? 6.344 8.116 2.521 1.00 87.38 115 SER A C 1
ATOM 901 O O . SER A 1 115 ? 7.425 8.268 3.071 1.00 87.38 115 SER A O 1
ATOM 903 N N . ILE A 1 116 ? 5.848 9.020 1.686 1.00 91.00 116 ILE A N 1
ATOM 904 C CA . ILE A 1 116 ? 6.527 10.243 1.271 1.00 91.00 116 ILE A CA 1
ATOM 905 C C . ILE A 1 116 ? 5.782 11.417 1.891 1.00 91.00 116 ILE A C 1
ATOM 907 O O . ILE A 1 116 ? 4.637 11.689 1.527 1.00 91.00 116 ILE A O 1
ATOM 911 N N . LYS A 1 117 ? 6.432 12.113 2.821 1.00 90.69 117 LYS A N 1
ATOM 912 C CA . LYS A 1 117 ? 5.933 13.372 3.374 1.00 90.69 117 LYS A CA 1
ATOM 913 C C . LYS A 1 117 ? 6.542 14.535 2.598 1.00 90.69 117 LYS A C 1
ATOM 915 O O . LYS A 1 117 ? 7.746 14.548 2.362 1.00 90.69 117 LYS A O 1
ATOM 920 N N . VAL A 1 118 ? 5.713 15.491 2.209 1.00 89.62 118 VAL A N 1
ATOM 921 C CA . VAL A 1 118 ? 6.124 16.719 1.524 1.00 89.62 118 VAL A CA 1
ATOM 922 C C . VAL A 1 118 ? 5.841 17.930 2.408 1.00 89.62 118 VAL A C 1
ATOM 924 O O . VAL A 1 118 ? 5.026 17.845 3.330 1.00 89.62 118 VAL A O 1
ATOM 927 N N . ALA A 1 119 ? 6.528 19.043 2.152 1.00 90.69 119 ALA A N 1
ATOM 928 C CA . ALA A 1 119 ? 6.355 20.254 2.951 1.00 90.69 119 ALA A CA 1
ATOM 929 C C . ALA A 1 119 ? 5.056 20.981 2.579 1.00 90.69 119 ALA A C 1
ATOM 931 O O . ALA A 1 119 ? 4.334 21.450 3.454 1.00 90.69 119 ALA A O 1
ATOM 932 N N . GLU A 1 120 ? 4.735 21.008 1.283 1.00 90.50 120 GLU A N 1
ATOM 933 C CA . GLU A 1 120 ? 3.615 21.768 0.732 1.00 90.50 120 GLU A CA 1
ATOM 934 C C . GLU A 1 120 ? 2.685 20.884 -0.110 1.00 90.50 120 GLU A C 1
ATOM 936 O O . GLU A 1 120 ? 3.117 20.016 -0.870 1.00 90.50 120 GLU A O 1
ATOM 941 N N . VAL A 1 121 ? 1.374 21.134 -0.060 1.00 85.00 121 VAL A N 1
ATOM 942 C CA . VAL A 1 121 ? 0.374 20.342 -0.814 1.00 85.00 121 VAL A CA 1
ATOM 943 C C . VAL A 1 121 ? 0.582 20.424 -2.334 1.00 85.00 121 VAL A C 1
ATOM 945 O O . VAL A 1 121 ? 0.242 19.499 -3.077 1.00 85.00 121 VAL A O 1
ATOM 948 N N . THR A 1 122 ? 1.162 21.515 -2.831 1.00 88.69 122 THR A N 1
ATOM 949 C CA . THR A 1 122 ? 1.525 21.663 -4.249 1.00 88.69 122 THR A CA 1
ATOM 950 C C . THR A 1 122 ? 2.568 20.631 -4.688 1.00 88.69 122 THR A C 1
ATOM 952 O O . THR A 1 122 ? 2.501 20.146 -5.821 1.00 88.69 122 THR A O 1
ATOM 955 N N . GLU A 1 123 ? 3.457 20.204 -3.790 1.00 90.06 123 GLU A N 1
ATOM 956 C CA . GLU A 1 123 ? 4.457 19.164 -4.049 1.00 90.06 123 GLU A CA 1
ATOM 957 C C . GLU A 1 123 ? 3.811 17.778 -4.190 1.00 90.06 123 GLU A C 1
ATOM 959 O O . GLU A 1 123 ? 4.239 16.995 -5.041 1.00 90.06 123 GLU A O 1
ATOM 964 N N . LEU A 1 124 ? 2.710 17.492 -3.473 1.00 82.69 124 LEU A N 1
ATOM 965 C CA . LEU A 1 124 ? 1.936 16.253 -3.674 1.00 82.69 124 LEU A CA 1
ATOM 966 C C . LEU A 1 124 ? 1.389 16.145 -5.101 1.00 82.69 124 LEU A C 1
ATOM 968 O O . LEU A 1 124 ? 1.336 15.048 -5.661 1.00 82.69 124 LEU A O 1
ATOM 972 N N . ARG A 1 125 ? 1.000 17.269 -5.716 1.00 81.31 125 ARG A N 1
ATOM 973 C CA . ARG A 1 125 ? 0.516 17.281 -7.108 1.00 81.31 125 ARG A CA 1
ATOM 974 C C . ARG A 1 125 ? 1.643 16.989 -8.097 1.00 81.31 125 ARG A C 1
ATOM 976 O O . ARG A 1 125 ? 1.438 16.230 -9.043 1.00 81.31 125 ARG A O 1
ATOM 983 N N . ALA A 1 126 ? 2.835 17.541 -7.870 1.00 85.81 126 ALA A N 1
ATOM 984 C CA . ALA A 1 126 ? 4.013 17.220 -8.677 1.00 85.81 126 ALA A CA 1
ATOM 985 C C . ALA A 1 126 ? 4.418 15.741 -8.515 1.00 85.81 126 ALA A C 1
ATOM 987 O O . ALA A 1 126 ? 4.728 15.060 -9.495 1.00 85.81 126 ALA A O 1
ATOM 988 N N . LEU A 1 127 ? 4.341 15.214 -7.290 1.00 85.88 127 LEU A N 1
ATOM 989 C CA . LEU A 1 127 ? 4.585 13.806 -6.991 1.00 85.88 127 LEU A CA 1
ATOM 990 C C . LEU A 1 127 ? 3.540 12.884 -7.641 1.00 85.88 127 LEU A C 1
ATOM 992 O O . LEU A 1 127 ? 3.894 11.816 -8.143 1.00 85.88 127 LEU A O 1
ATOM 996 N N . ALA A 1 128 ? 2.272 13.302 -7.713 1.00 80.94 128 ALA A N 1
ATOM 997 C CA . ALA A 1 128 ? 1.219 12.567 -8.416 1.00 80.94 128 ALA A CA 1
ATOM 998 C C . ALA A 1 128 ? 1.594 12.308 -9.887 1.00 80.94 128 ALA A C 1
ATOM 1000 O O . ALA A 1 128 ? 1.421 11.201 -10.386 1.00 80.94 128 ALA A O 1
ATOM 1001 N N . GLN A 1 129 ? 2.189 13.291 -10.571 1.00 80.69 129 GLN A N 1
ATOM 1002 C CA . GLN A 1 129 ? 2.647 13.115 -11.954 1.00 80.69 129 GLN A CA 1
ATOM 1003 C C . GLN A 1 129 ? 3.794 12.103 -12.060 1.00 80.69 129 GLN A C 1
ATOM 1005 O O . GLN A 1 129 ? 3.756 11.207 -12.903 1.00 80.69 129 GLN A O 1
ATOM 1010 N N . LYS A 1 130 ? 4.789 12.182 -11.168 1.00 85.06 130 LYS A N 1
ATOM 1011 C CA . LYS A 1 130 ? 5.915 11.231 -11.160 1.00 85.06 130 LYS A CA 1
ATOM 1012 C C . LYS A 1 130 ? 5.465 9.803 -10.834 1.00 85.06 130 LYS A C 1
ATOM 1014 O O . LYS A 1 130 ? 5.935 8.841 -11.441 1.00 85.06 130 LYS A O 1
ATOM 1019 N N . THR A 1 131 ? 4.508 9.654 -9.921 1.00 86.00 131 THR A N 1
ATOM 1020 C CA . THR A 1 131 ? 3.971 8.342 -9.529 1.00 86.00 131 THR A CA 1
ATOM 1021 C C . THR A 1 131 ? 3.139 7.674 -10.625 1.00 86.00 131 THR A C 1
ATOM 1023 O O . THR A 1 131 ? 3.028 6.451 -10.612 1.00 86.00 131 THR A O 1
ATOM 1026 N N . ILE A 1 132 ? 2.642 8.402 -11.637 1.00 83.00 132 ILE A N 1
ATOM 1027 C CA . ILE A 1 132 ? 2.017 7.788 -12.826 1.00 83.00 132 ILE A CA 1
ATOM 1028 C C . ILE A 1 132 ? 3.020 6.907 -13.580 1.00 83.00 132 ILE A C 1
ATOM 1030 O O . ILE A 1 132 ? 2.660 5.806 -14.000 1.00 83.00 132 ILE A O 1
ATOM 1034 N N . ALA A 1 133 ? 4.267 7.362 -13.745 1.00 82.25 133 ALA A N 1
ATOM 1035 C CA . ALA A 1 133 ? 5.304 6.584 -14.424 1.00 82.25 133 ALA A CA 1
ATOM 1036 C C . ALA A 1 133 ? 5.649 5.314 -13.634 1.00 82.25 133 ALA A C 1
ATOM 1038 O O . ALA A 1 133 ? 5.689 4.223 -14.203 1.00 82.25 133 ALA A O 1
ATOM 1039 N N . VAL A 1 134 ? 5.796 5.444 -12.312 1.00 86.19 134 VAL A N 1
ATOM 1040 C CA . VAL A 1 134 ? 5.995 4.309 -11.397 1.00 86.19 134 VAL A CA 1
ATOM 1041 C C . VAL A 1 134 ? 4.832 3.324 -11.483 1.00 86.19 134 VAL A C 1
ATOM 1043 O O . VAL A 1 134 ? 5.052 2.136 -11.699 1.00 86.19 134 VAL A O 1
ATOM 1046 N N . HIS A 1 135 ? 3.591 3.808 -11.418 1.00 84.75 135 HIS A N 1
ATOM 1047 C CA . HIS A 1 135 ? 2.395 2.971 -11.520 1.00 84.75 135 HIS A CA 1
ATOM 1048 C C . HIS A 1 135 ? 2.318 2.224 -12.849 1.00 84.75 135 HIS A C 1
ATOM 1050 O O . HIS A 1 135 ? 1.962 1.047 -12.863 1.00 84.75 135 HIS A O 1
ATOM 1056 N N . ARG A 1 136 ? 2.646 2.889 -13.967 1.00 83.50 136 ARG A N 1
ATOM 1057 C CA . ARG A 1 136 ? 2.690 2.267 -15.300 1.00 83.50 136 ARG A CA 1
ATOM 1058 C C . ARG A 1 136 ? 3.723 1.147 -15.348 1.00 83.50 136 ARG A C 1
ATOM 1060 O O . ARG A 1 136 ? 3.350 0.039 -15.720 1.00 83.50 136 ARG A O 1
ATOM 1067 N N . ARG A 1 137 ? 4.960 1.401 -14.904 1.00 83.06 137 ARG A N 1
ATOM 1068 C CA . ARG A 1 137 ? 6.012 0.374 -14.834 1.00 83.06 137 ARG A CA 1
ATOM 1069 C C . ARG A 1 137 ? 5.602 -0.782 -13.933 1.00 83.06 137 ARG A C 1
ATOM 1071 O O . ARG A 1 137 ? 5.761 -1.934 -14.325 1.00 83.06 137 ARG A O 1
ATOM 1078 N N . ALA A 1 138 ? 5.023 -0.492 -12.768 1.00 83.81 138 ALA A N 1
ATOM 1079 C CA . ALA A 1 138 ? 4.548 -1.510 -11.838 1.00 83.81 138 ALA A CA 1
ATOM 1080 C C . ALA A 1 138 ? 3.572 -2.475 -12.523 1.00 83.81 138 ALA A C 1
ATOM 1082 O O . ALA A 1 138 ? 3.632 -3.677 -12.296 1.00 83.81 138 ALA A O 1
ATOM 1083 N N . ARG A 1 139 ? 2.699 -1.984 -13.418 1.00 76.50 139 ARG A N 1
ATOM 1084 C CA . ARG A 1 139 ? 1.744 -2.848 -14.135 1.00 76.50 139 ARG A CA 1
ATOM 1085 C C . ARG A 1 139 ? 2.402 -3.915 -15.007 1.00 76.50 139 ARG A C 1
ATOM 1087 O O . ARG A 1 139 ? 1.762 -4.933 -15.238 1.00 76.50 139 ARG A O 1
ATOM 1094 N N . CYS A 1 140 ? 3.609 -3.650 -15.488 1.00 79.69 140 CYS A N 1
ATOM 1095 C CA . CYS A 1 140 ? 4.341 -4.513 -16.409 1.00 79.69 140 CYS A CA 1
ATOM 1096 C C . CYS A 1 140 ? 5.584 -5.133 -15.754 1.00 79.69 140 CYS A C 1
ATOM 1098 O O . CYS A 1 140 ? 6.401 -5.726 -16.448 1.00 79.69 140 CYS A O 1
ATOM 1100 N N . SER A 1 141 ? 5.771 -4.946 -14.444 1.00 80.25 141 SER A N 1
ATOM 1101 C CA . SER A 1 141 ? 6.917 -5.498 -13.722 1.00 80.25 141 SER A CA 1
ATOM 1102 C C . SER A 1 141 ? 6.636 -6.964 -13.383 1.00 80.25 141 SER A C 1
ATOM 1104 O O . SER A 1 141 ? 5.637 -7.224 -12.705 1.00 80.25 141 SER A O 1
ATOM 1106 N N . PRO A 1 142 ? 7.486 -7.911 -13.822 1.00 82.69 142 PRO A N 1
ATOM 1107 C CA . PRO A 1 142 ? 7.381 -9.303 -13.405 1.00 82.69 142 PRO A CA 1
ATOM 1108 C C . PRO A 1 142 ? 7.370 -9.426 -11.878 1.00 82.69 142 PRO A C 1
ATOM 1110 O O . PRO A 1 142 ? 8.050 -8.668 -11.187 1.00 82.69 142 PRO A O 1
ATOM 1113 N N . GLY A 1 143 ? 6.560 -10.345 -11.359 1.00 83.00 143 GLY A N 1
ATOM 1114 C CA . GLY A 1 143 ? 6.382 -10.574 -9.929 1.00 83.00 143 GLY A CA 1
ATOM 1115 C C . GLY A 1 143 ? 5.605 -9.497 -9.171 1.00 83.00 143 GLY A C 1
ATOM 1116 O O . GLY A 1 143 ? 5.409 -9.643 -7.971 1.00 83.00 143 GLY A O 1
ATOM 1117 N N . ASN A 1 144 ? 5.130 -8.417 -9.808 1.00 85.00 144 ASN A N 1
ATOM 1118 C CA . ASN A 1 144 ? 4.271 -7.438 -9.137 1.00 85.00 144 ASN A CA 1
ATOM 1119 C C . ASN A 1 144 ? 2.797 -7.883 -9.121 1.00 85.00 144 ASN A C 1
ATOM 1121 O O . ASN A 1 144 ? 2.128 -7.942 -10.154 1.00 85.00 144 ASN A O 1
ATOM 1125 N N . GLU A 1 145 ? 2.266 -8.100 -7.923 1.00 79.19 145 GLU A N 1
ATOM 1126 C CA . GLU A 1 145 ? 0.900 -8.564 -7.653 1.00 79.19 145 GLU A CA 1
ATOM 1127 C C . GLU A 1 145 ? -0.090 -7.404 -7.533 1.00 79.19 145 GLU A C 1
ATOM 1129 O O . GLU A 1 145 ? -1.240 -7.462 -7.990 1.00 79.19 145 GLU A O 1
ATOM 1134 N N . SER A 1 146 ? 0.350 -6.324 -6.888 1.00 81.88 146 SER A N 1
ATOM 1135 C CA . SER A 1 146 ? -0.465 -5.135 -6.685 1.00 81.88 146 SER A CA 1
ATOM 1136 C C . SER A 1 146 ? 0.411 -3.898 -6.573 1.00 81.88 146 SER A C 1
ATOM 1138 O O . SER A 1 146 ? 1.500 -3.946 -6.020 1.00 81.88 146 SER A O 1
ATOM 1140 N N . PHE A 1 147 ? -0.075 -2.773 -7.090 1.00 85.75 147 PHE A N 1
ATOM 1141 C CA . PHE A 1 147 ? 0.536 -1.471 -6.856 1.00 85.75 147 PHE A CA 1
ATOM 1142 C C . PHE A 1 147 ? -0.564 -0.417 -6.785 1.00 85.75 147 PHE A C 1
ATOM 1144 O O . PHE A 1 147 ? -1.461 -0.379 -7.640 1.00 85.75 147 PHE A O 1
ATOM 1151 N N . GLY A 1 148 ? -0.484 0.437 -5.774 1.00 82.56 148 GLY A N 1
ATOM 1152 C CA . GLY A 1 148 ? -1.399 1.536 -5.536 1.00 82.56 148 GLY A CA 1
ATOM 1153 C C . GLY A 1 148 ? -0.676 2.741 -4.956 1.00 82.56 148 GLY A C 1
ATOM 1154 O O . GLY A 1 148 ? 0.372 2.623 -4.326 1.00 82.56 148 GLY A O 1
ATOM 1155 N N . VAL A 1 149 ? -1.266 3.911 -5.169 1.00 85.06 149 VAL A N 1
ATOM 1156 C CA . VAL A 1 149 ? -0.818 5.165 -4.566 1.00 85.06 149 VAL A CA 1
ATOM 1157 C C . VAL A 1 149 ? -2.007 5.766 -3.840 1.00 85.06 149 VAL A C 1
ATOM 1159 O O . VAL A 1 149 ? -3.085 5.887 -4.420 1.00 85.06 149 VAL A O 1
ATOM 1162 N N . SER A 1 150 ? -1.807 6.120 -2.577 1.00 82.44 150 SER A N 1
ATOM 1163 C CA . SER A 1 150 ? -2.753 6.883 -1.770 1.00 82.44 150 SER A CA 1
ATOM 1164 C C . SER A 1 150 ? -2.157 8.249 -1.449 1.00 82.44 150 SER A C 1
ATOM 1166 O O . SER A 1 150 ? -0.935 8.394 -1.391 1.00 82.44 150 SER A O 1
ATOM 1168 N N . GLN A 1 151 ? -3.004 9.257 -1.260 1.00 83.06 151 GLN A N 1
ATOM 1169 C CA . GLN A 1 151 ? -2.588 10.609 -0.896 1.00 83.06 151 GLN A CA 1
ATOM 1170 C C . GLN A 1 151 ? -3.497 11.162 0.201 1.00 83.06 151 GLN A C 1
ATOM 1172 O O . GLN A 1 151 ? -4.718 11.045 0.121 1.00 83.06 151 GLN A O 1
ATOM 1177 N N . CYS A 1 152 ? -2.891 11.810 1.190 1.00 79.06 152 CYS A N 1
ATOM 1178 C CA . CYS A 1 152 ? -3.547 12.578 2.236 1.00 79.06 152 CYS A CA 1
ATOM 1179 C C . CYS A 1 152 ? -3.135 14.046 2.077 1.00 79.06 152 CYS A C 1
ATOM 1181 O O . CYS A 1 152 ? -2.042 14.443 2.490 1.00 79.06 152 CYS A O 1
ATOM 1183 N N . LEU A 1 153 ? -3.997 14.842 1.435 1.00 78.81 153 LEU A N 1
ATOM 1184 C CA . LEU A 1 153 ? -3.708 16.249 1.129 1.00 78.81 153 LEU A CA 1
ATOM 1185 C C . LEU A 1 153 ? -3.542 17.088 2.399 1.00 78.81 153 LEU A C 1
ATOM 1187 O O . LEU A 1 153 ? -2.655 17.928 2.451 1.00 78.81 153 LEU A O 1
ATOM 1191 N N . GLU A 1 154 ? -4.348 16.827 3.428 1.00 76.69 154 GLU A N 1
ATOM 1192 C CA . GLU A 1 154 ? -4.308 17.561 4.700 1.00 76.69 154 GLU A CA 1
ATOM 1193 C C . GLU A 1 154 ? -2.976 17.395 5.437 1.00 76.69 154 GLU A C 1
ATOM 1195 O O . GLU A 1 154 ? -2.512 18.315 6.101 1.00 76.69 154 GLU A O 1
ATOM 1200 N N . GLN A 1 155 ? -2.353 16.222 5.310 1.00 77.75 155 GLN A N 1
ATOM 1201 C CA . GLN A 1 155 ? -1.108 15.899 6.005 1.00 77.75 155 GLN A CA 1
ATOM 1202 C C . GLN A 1 155 ? 0.132 16.047 5.122 1.00 77.75 155 GLN A C 1
ATOM 1204 O O . GLN A 1 155 ? 1.244 15.838 5.609 1.00 77.75 155 GLN A O 1
ATOM 1209 N N . GLY A 1 156 ? -0.037 16.363 3.834 1.00 84.69 156 GLY A N 1
ATOM 1210 C CA . GLY A 1 156 ? 1.083 16.412 2.899 1.00 84.69 156 GLY A CA 1
ATOM 1211 C C . GLY A 1 156 ? 1.757 15.046 2.727 1.00 84.69 156 GLY A C 1
ATOM 1212 O O . GLY A 1 156 ? 2.978 14.983 2.650 1.00 84.69 156 GLY A O 1
ATOM 1213 N N . VAL A 1 157 ? 1.005 13.938 2.720 1.00 87.31 157 VAL A N 1
ATOM 1214 C CA . VAL A 1 157 ? 1.581 12.580 2.630 1.00 87.31 157 VAL A CA 1
ATOM 1215 C C . VAL A 1 157 ? 1.078 11.842 1.393 1.00 87.31 157 VAL A C 1
ATOM 1217 O O . VAL A 1 157 ? -0.116 11.840 1.107 1.00 87.31 157 VAL A O 1
ATOM 1220 N N . ALA A 1 158 ? 1.977 11.169 0.681 1.00 88.50 158 ALA A N 1
ATOM 1221 C CA . ALA A 1 158 ? 1.651 10.152 -0.312 1.00 88.50 158 ALA A CA 1
ATOM 1222 C C . ALA A 1 158 ? 2.218 8.800 0.124 1.00 88.50 158 ALA A C 1
ATOM 1224 O O . ALA A 1 158 ? 3.353 8.727 0.578 1.00 88.50 158 ALA A O 1
ATOM 1225 N N . THR A 1 159 ? 1.468 7.723 -0.066 1.00 87.56 159 THR A N 1
ATOM 1226 C CA . THR A 1 159 ? 1.935 6.365 0.225 1.00 87.56 159 THR A CA 1
ATOM 1227 C C . THR A 1 159 ? 1.857 5.524 -1.035 1.00 87.56 159 THR A C 1
ATOM 1229 O O . THR A 1 159 ? 0.782 5.370 -1.616 1.00 87.56 159 THR A O 1
ATOM 1232 N N . LEU A 1 160 ? 2.989 4.965 -1.453 1.00 88.81 160 LEU A N 1
ATOM 1233 C CA . LEU A 1 160 ? 3.044 3.931 -2.477 1.00 88.81 160 LEU A CA 1
ATOM 1234 C C . LEU A 1 160 ? 2.946 2.586 -1.765 1.00 88.81 160 LEU A C 1
ATOM 1236 O O . LEU A 1 160 ? 3.699 2.323 -0.832 1.00 88.81 160 LEU A O 1
ATOM 1240 N N . MET A 1 161 ? 2.024 1.740 -2.198 1.00 89.50 161 MET A N 1
ATOM 1241 C CA . MET A 1 161 ? 1.856 0.392 -1.672 1.00 89.50 161 MET A CA 1
ATOM 1242 C C . MET A 1 161 ? 2.018 -0.582 -2.817 1.00 89.50 161 MET A C 1
ATOM 1244 O O . MET A 1 161 ? 1.353 -0.432 -3.842 1.00 89.50 161 MET A O 1
ATOM 1248 N N . ALA A 1 162 ? 2.856 -1.587 -2.634 1.00 88.44 162 ALA A N 1
ATOM 1249 C CA . ALA A 1 162 ? 3.047 -2.629 -3.618 1.00 88.44 162 ALA A CA 1
ATOM 1250 C C . ALA A 1 162 ? 3.105 -3.998 -2.950 1.00 88.44 162 ALA A C 1
ATOM 1252 O O . ALA A 1 162 ? 3.490 -4.104 -1.787 1.00 88.44 162 ALA A O 1
ATOM 1253 N N . SER A 1 163 ? 2.732 -5.038 -3.682 1.00 87.81 163 SER A N 1
ATOM 1254 C CA . SER A 1 163 ? 2.952 -6.419 -3.267 1.00 87.81 163 SER A CA 1
ATOM 1255 C C . SER A 1 163 ? 3.616 -7.172 -4.401 1.00 87.81 163 SER A C 1
ATOM 1257 O O . SER A 1 163 ? 3.232 -6.995 -5.554 1.00 87.81 163 SER A O 1
ATOM 1259 N N . PHE A 1 164 ? 4.572 -8.019 -4.059 1.00 87.56 164 PHE A N 1
ATOM 1260 C CA . PHE A 1 164 ? 5.391 -8.783 -4.979 1.00 87.56 164 PHE A CA 1
ATOM 1261 C C . PHE A 1 164 ? 5.371 -10.254 -4.594 1.00 87.56 164 PHE A C 1
ATOM 1263 O O . PHE A 1 164 ? 5.258 -10.581 -3.414 1.00 87.56 164 PHE A O 1
ATOM 1270 N N . ASP A 1 165 ? 5.503 -11.134 -5.573 1.00 82.81 165 ASP A N 1
ATOM 1271 C CA . ASP A 1 165 ? 5.582 -12.580 -5.373 1.00 82.81 165 ASP A CA 1
ATOM 1272 C C . ASP A 1 165 ? 6.927 -13.050 -4.796 1.00 82.81 165 ASP A C 1
ATOM 1274 O O . ASP A 1 165 ? 7.071 -14.223 -4.468 1.00 82.81 165 ASP A O 1
ATOM 1278 N N . SER A 1 166 ? 7.910 -12.157 -4.693 1.00 85.69 166 SER A N 1
ATOM 1279 C CA . SER A 1 166 ? 9.271 -12.449 -4.256 1.00 85.69 166 SER A CA 1
ATOM 1280 C C . SER A 1 166 ? 9.982 -11.183 -3.780 1.00 85.69 166 SER A C 1
ATOM 1282 O O . SER A 1 166 ? 9.644 -10.059 -4.177 1.00 85.69 166 SER A O 1
ATOM 1284 N N . MET A 1 167 ? 11.007 -11.352 -2.944 1.00 86.19 167 MET A N 1
ATOM 1285 C CA . MET A 1 167 ? 11.866 -10.244 -2.534 1.00 86.19 167 MET A CA 1
ATOM 1286 C C . MET A 1 167 ? 12.653 -9.650 -3.707 1.00 86.19 167 MET A C 1
ATOM 1288 O O . MET A 1 167 ? 12.876 -8.443 -3.764 1.00 86.19 167 MET A O 1
ATOM 1292 N N . GLU A 1 168 ? 13.070 -10.475 -4.661 1.00 85.06 168 GLU A N 1
ATOM 1293 C CA . GLU A 1 168 ? 13.834 -10.047 -5.827 1.00 85.06 168 GLU A CA 1
ATOM 1294 C C . GLU A 1 168 ? 13.023 -9.069 -6.693 1.00 85.06 168 GLU A C 1
ATOM 1296 O O . GLU A 1 168 ? 13.518 -7.990 -7.035 1.00 85.06 168 GLU A O 1
ATOM 1301 N N . ALA A 1 169 ? 11.751 -9.392 -6.961 1.00 86.38 169 ALA A N 1
ATOM 1302 C CA . ALA A 1 169 ? 10.832 -8.494 -7.659 1.00 86.38 169 ALA A CA 1
ATOM 1303 C C . ALA A 1 169 ? 10.594 -7.192 -6.869 1.00 86.38 169 ALA A C 1
ATOM 1305 O O . ALA A 1 169 ? 10.571 -6.101 -7.450 1.00 86.38 169 ALA A O 1
ATOM 1306 N N . ALA A 1 170 ? 10.487 -7.284 -5.538 1.00 88.12 170 ALA A N 1
ATOM 1307 C CA . ALA A 1 170 ? 10.352 -6.115 -4.675 1.00 88.12 170 ALA A CA 1
ATOM 1308 C C . ALA A 1 170 ? 11.571 -5.181 -4.762 1.00 88.12 170 ALA A C 1
ATOM 1310 O O . ALA A 1 170 ? 11.405 -3.974 -4.936 1.00 88.12 170 ALA A O 1
ATOM 1311 N N . VAL A 1 171 ? 12.793 -5.719 -4.681 1.00 85.25 171 VAL A N 1
ATOM 1312 C CA . VAL A 1 171 ? 14.041 -4.939 -4.758 1.00 85.25 171 VAL A CA 1
ATOM 1313 C C . VAL A 1 171 ? 14.186 -4.250 -6.115 1.00 85.25 171 VAL A C 1
ATOM 1315 O O . VAL A 1 171 ? 14.507 -3.060 -6.150 1.00 85.25 171 VAL A O 1
ATOM 1318 N N . GLU A 1 172 ? 13.903 -4.946 -7.223 1.00 84.00 172 GLU A N 1
ATOM 1319 C CA . GLU A 1 172 ? 13.926 -4.338 -8.563 1.00 84.00 172 GLU A CA 1
ATOM 1320 C C . GLU A 1 172 ? 12.952 -3.151 -8.646 1.00 84.00 172 GLU A C 1
ATOM 1322 O O . GLU A 1 172 ? 13.299 -2.074 -9.143 1.00 84.00 172 GLU A O 1
ATOM 1327 N N . HIS A 1 173 ? 11.739 -3.308 -8.112 1.00 87.19 173 HIS A N 1
ATOM 1328 C CA . HIS A 1 173 ? 10.746 -2.242 -8.151 1.00 87.19 173 HIS A CA 1
ATOM 1329 C C . HIS A 1 173 ? 11.090 -1.065 -7.226 1.00 87.19 173 HIS A C 1
ATOM 1331 O O . HIS A 1 173 ? 10.903 0.095 -7.600 1.00 87.19 173 HIS A O 1
ATOM 1337 N N . LEU A 1 174 ? 11.637 -1.328 -6.038 1.00 85.44 174 LEU A N 1
ATOM 1338 C CA . LEU A 1 174 ? 12.097 -0.287 -5.114 1.00 85.44 174 LEU A CA 1
ATOM 1339 C C . LEU A 1 174 ? 13.268 0.514 -5.696 1.00 85.44 174 LEU A C 1
ATOM 1341 O O . LEU A 1 174 ? 13.293 1.739 -5.568 1.00 85.44 174 LEU A O 1
ATOM 1345 N N . ALA A 1 175 ? 14.188 -0.148 -6.401 1.00 82.00 175 ALA A N 1
ATOM 1346 C CA . ALA A 1 175 ? 15.243 0.513 -7.162 1.00 82.00 175 ALA A CA 1
ATOM 1347 C C . ALA A 1 175 ? 14.664 1.467 -8.219 1.00 82.00 175 ALA A C 1
ATOM 1349 O O . ALA A 1 175 ? 15.098 2.615 -8.335 1.00 82.00 175 ALA A O 1
ATOM 1350 N N . TYR A 1 176 ? 13.636 1.023 -8.948 1.00 84.94 176 TYR A N 1
ATOM 1351 C CA . TYR A 1 176 ? 12.941 1.865 -9.920 1.00 84.94 176 TYR A CA 1
ATOM 1352 C C . TYR A 1 176 ? 12.270 3.079 -9.258 1.00 84.94 176 TYR A C 1
ATOM 1354 O O . TYR A 1 176 ? 12.387 4.196 -9.767 1.00 84.94 176 TYR A O 1
ATOM 1362 N N . ILE A 1 177 ? 11.603 2.886 -8.114 1.00 86.56 177 ILE A N 1
ATOM 1363 C CA . ILE A 1 177 ? 11.003 3.973 -7.324 1.00 86.56 177 ILE A CA 1
ATOM 1364 C C . ILE A 1 177 ? 12.070 5.001 -6.931 1.00 86.56 177 ILE A C 1
ATOM 1366 O O . ILE A 1 177 ? 11.881 6.189 -7.194 1.00 86.56 177 ILE A O 1
ATOM 1370 N N . ALA A 1 178 ? 13.197 4.559 -6.367 1.00 82.56 178 ALA A N 1
ATOM 1371 C CA . ALA A 1 178 ? 14.296 5.439 -5.969 1.00 82.56 178 ALA A CA 1
ATOM 1372 C C . ALA A 1 178 ? 14.872 6.229 -7.154 1.00 82.56 178 ALA A C 1
ATOM 1374 O O . ALA A 1 178 ? 15.125 7.425 -7.031 1.00 82.56 178 ALA A O 1
ATOM 1375 N N . ALA A 1 179 ? 15.022 5.598 -8.321 1.00 78.81 179 ALA A N 1
ATOM 1376 C CA . ALA A 1 179 ? 15.520 6.269 -9.520 1.00 78.81 179 ALA A CA 1
ATOM 1377 C C . ALA A 1 179 ? 14.577 7.379 -10.031 1.00 78.81 179 ALA A C 1
ATOM 1379 O O . ALA A 1 179 ? 15.043 8.374 -10.582 1.00 78.81 179 ALA A O 1
ATOM 1380 N N . HIS A 1 180 ? 13.260 7.233 -9.843 1.00 83.56 180 HIS A N 1
ATOM 1381 C CA . HIS A 1 180 ? 12.260 8.173 -10.372 1.00 83.56 180 HIS A CA 1
ATOM 1382 C C . HIS A 1 180 ? 11.816 9.237 -9.368 1.00 83.56 180 HIS A C 1
ATOM 1384 O O . HIS A 1 180 ? 11.466 10.356 -9.756 1.00 83.56 180 HIS A O 1
ATOM 1390 N N . LEU A 1 181 ? 11.775 8.882 -8.084 1.00 85.50 181 LEU A N 1
ATOM 1391 C CA . LEU A 1 181 ? 11.276 9.749 -7.018 1.00 85.50 181 LEU A CA 1
ATOM 1392 C C . LEU A 1 181 ? 12.396 10.300 -6.124 1.00 85.50 181 LEU A C 1
ATOM 1394 O O . LEU A 1 181 ? 12.138 11.228 -5.364 1.00 85.50 181 LEU A O 1
ATOM 1398 N N . GLY A 1 182 ? 13.625 9.794 -6.269 1.00 81.62 182 GLY A N 1
ATOM 1399 C CA . GLY A 1 182 ? 14.773 10.096 -5.413 1.00 81.62 182 GLY A CA 1
ATOM 1400 C C . GLY A 1 182 ? 14.990 9.001 -4.369 1.00 81.62 182 GLY A C 1
ATOM 1401 O O . GLY A 1 182 ? 14.032 8.412 -3.879 1.00 81.62 182 GLY A O 1
ATOM 1402 N N . ALA A 1 183 ? 16.246 8.714 -4.019 1.00 75.81 183 ALA A N 1
ATOM 1403 C CA . ALA A 1 183 ? 16.581 7.641 -3.076 1.00 75.81 183 ALA A CA 1
ATOM 1404 C C . ALA A 1 183 ? 16.029 7.886 -1.661 1.00 75.81 183 ALA A C 1
ATOM 1406 O O . ALA A 1 183 ? 15.660 6.934 -0.972 1.00 75.81 183 ALA A O 1
ATOM 1407 N N . ASP A 1 184 ? 15.898 9.154 -1.264 1.00 77.31 184 ASP A N 1
ATOM 1408 C CA . ASP A 1 184 ? 15.435 9.549 0.069 1.00 77.31 184 ASP A CA 1
ATOM 1409 C C . ASP A 1 184 ? 14.014 9.072 0.382 1.00 77.31 184 ASP A C 1
ATOM 1411 O O . ASP A 1 184 ? 13.669 8.890 1.550 1.00 77.31 184 ASP A O 1
ATOM 1415 N N . VAL A 1 185 ? 13.192 8.787 -0.637 1.00 81.69 185 VAL A N 1
ATOM 1416 C CA . VAL A 1 185 ? 11.836 8.255 -0.427 1.00 81.69 185 VAL A CA 1
ATOM 1417 C C . VAL A 1 185 ? 11.849 6.893 0.263 1.00 81.69 185 VAL A C 1
ATOM 1419 O O . VAL A 1 185 ? 10.902 6.559 0.965 1.00 81.69 185 VAL A O 1
ATOM 1422 N N . LEU A 1 186 ? 12.927 6.115 0.116 1.00 78.94 186 LEU A N 1
ATOM 1423 C CA . LEU A 1 186 ? 13.053 4.797 0.739 1.00 78.94 186 LEU A CA 1
ATOM 1424 C C . LEU A 1 186 ? 13.420 4.866 2.229 1.00 78.94 186 LEU A C 1
ATOM 1426 O O . LEU A 1 186 ? 13.427 3.834 2.896 1.00 78.94 186 LEU A O 1
ATOM 1430 N N . SER A 1 187 ? 13.692 6.055 2.776 1.00 71.00 187 SER A N 1
ATOM 1431 C CA . SER A 1 187 ? 13.959 6.227 4.213 1.00 71.00 187 SER A CA 1
ATOM 1432 C C . SER A 1 187 ? 12.772 5.824 5.097 1.00 71.00 187 SER A C 1
ATOM 1434 O O . SER A 1 187 ? 12.974 5.390 6.228 1.00 71.00 187 SER A O 1
ATOM 1436 N N . ALA A 1 188 ? 11.552 5.899 4.559 1.00 77.81 188 ALA A N 1
ATOM 1437 C CA . ALA A 1 188 ? 10.307 5.480 5.201 1.00 77.81 188 ALA A CA 1
ATOM 1438 C C . ALA A 1 188 ? 9.707 4.224 4.538 1.00 77.81 188 ALA A C 1
ATOM 1440 O O . ALA A 1 188 ? 8.486 4.096 4.413 1.00 77.81 188 ALA A O 1
ATOM 1441 N N . LEU A 1 189 ? 10.571 3.327 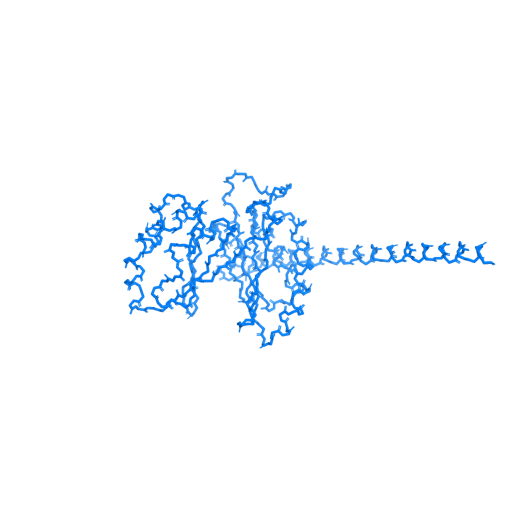4.051 1.00 83.12 189 LEU A N 1
ATOM 1442 C CA . LEU A 1 189 ? 10.175 2.033 3.507 1.00 83.12 189 LEU A CA 1
ATOM 1443 C C . LEU A 1 189 ? 9.817 1.061 4.638 1.00 83.12 189 LEU A C 1
ATOM 1445 O O . LEU A 1 189 ? 10.661 0.706 5.460 1.00 83.12 189 LEU A O 1
ATOM 1449 N N . GLU A 1 190 ? 8.588 0.560 4.615 1.00 80.88 190 GLU A N 1
ATOM 1450 C CA . GLU A 1 190 ? 8.141 -0.568 5.428 1.00 80.88 190 GLU A CA 1
ATOM 1451 C C . GLU A 1 190 ? 7.953 -1.796 4.535 1.00 80.88 190 GLU A C 1
ATOM 1453 O O . GLU A 1 190 ? 7.438 -1.699 3.416 1.00 80.88 190 GLU A O 1
ATOM 1458 N N . MET A 1 191 ? 8.373 -2.963 5.022 1.00 80.25 191 MET A N 1
ATOM 1459 C CA . MET A 1 191 ? 8.241 -4.222 4.295 1.00 80.25 191 MET A CA 1
ATOM 1460 C C . MET A 1 191 ? 7.676 -5.315 5.190 1.00 80.25 191 MET A C 1
ATOM 1462 O O . MET A 1 191 ? 8.052 -5.450 6.354 1.00 80.25 191 MET A O 1
ATOM 1466 N N . HIS A 1 192 ? 6.778 -6.109 4.619 1.00 77.56 192 HIS A N 1
ATOM 1467 C CA . HIS A 1 192 ? 6.111 -7.220 5.282 1.00 77.56 192 HIS A CA 1
ATOM 1468 C C . HIS A 1 192 ? 6.190 -8.454 4.401 1.00 77.56 192 HIS A C 1
ATOM 1470 O O . HIS A 1 192 ? 6.031 -8.359 3.191 1.00 77.56 192 HIS A O 1
ATOM 1476 N N . GLY A 1 193 ? 6.396 -9.612 5.004 1.00 77.00 193 GLY A N 1
ATOM 1477 C CA . GLY A 1 193 ? 6.463 -10.874 4.290 1.00 77.00 193 GLY A CA 1
ATOM 1478 C C . GLY A 1 193 ? 7.003 -11.975 5.196 1.00 77.00 193 GLY A C 1
ATOM 1479 O O . GLY A 1 193 ? 7.311 -11.711 6.363 1.00 77.00 193 GLY A O 1
ATOM 1480 N N . PRO A 1 194 ? 7.122 -13.196 4.668 1.00 74.50 194 PRO A N 1
ATOM 1481 C CA . PRO A 1 194 ? 7.776 -14.300 5.356 1.00 74.50 194 PRO A CA 1
ATOM 1482 C C . PRO A 1 194 ? 9.208 -13.925 5.754 1.00 74.50 194 PRO A C 1
ATOM 1484 O O . PRO A 1 194 ? 9.925 -13.278 4.988 1.00 74.50 194 PRO A O 1
ATOM 1487 N N . GLU A 1 195 ? 9.655 -14.369 6.932 1.00 74.69 195 GLU A N 1
ATOM 1488 C CA . GLU A 1 195 ? 10.989 -14.032 7.456 1.00 74.69 195 GLU A CA 1
ATOM 1489 C C . GLU A 1 195 ? 12.112 -14.455 6.496 1.00 74.69 195 GLU A C 1
ATOM 1491 O O . GLU A 1 195 ? 13.097 -13.735 6.360 1.00 74.69 195 GLU A O 1
ATOM 1496 N N . ALA A 1 196 ? 11.943 -15.568 5.771 1.00 77.75 196 ALA A N 1
ATOM 1497 C CA . ALA A 1 196 ? 12.895 -16.016 4.756 1.00 77.75 196 ALA A CA 1
ATOM 1498 C C . ALA A 1 196 ? 13.073 -14.990 3.622 1.00 77.75 196 ALA A C 1
ATOM 1500 O O . ALA A 1 196 ? 14.200 -14.726 3.210 1.00 77.75 196 ALA A O 1
ATOM 1501 N N . GLU A 1 197 ? 11.988 -14.359 3.164 1.00 83.88 197 GLU A N 1
ATOM 1502 C CA . GLU A 1 197 ? 12.050 -13.308 2.145 1.00 83.88 197 GLU A CA 1
ATOM 1503 C C . GLU A 1 197 ? 12.637 -12.017 2.725 1.00 83.88 197 GLU A C 1
ATOM 1505 O O . GLU A 1 197 ? 13.544 -11.431 2.136 1.00 83.88 197 GLU A O 1
ATOM 1510 N N . ILE A 1 198 ? 12.200 -11.597 3.919 1.00 79.12 198 ILE A N 1
ATOM 1511 C CA . ILE A 1 198 ? 12.736 -10.399 4.590 1.00 79.12 198 ILE A CA 1
ATOM 1512 C C . ILE A 1 198 ? 14.242 -10.536 4.873 1.00 79.12 198 ILE A C 1
ATOM 1514 O O . ILE A 1 198 ? 14.995 -9.567 4.725 1.00 79.12 198 ILE A O 1
ATOM 1518 N N . ALA A 1 199 ? 14.713 -11.735 5.221 1.00 79.69 199 ALA A N 1
ATOM 1519 C CA . ALA A 1 199 ? 16.127 -12.019 5.431 1.00 79.69 199 ALA A CA 1
ATOM 1520 C C . ALA A 1 199 ? 16.966 -11.789 4.164 1.00 79.69 199 ALA A C 1
ATOM 1522 O O . ALA A 1 199 ? 18.071 -11.258 4.280 1.00 79.69 199 ALA A O 1
ATOM 1523 N N . LYS A 1 200 ? 16.442 -12.083 2.962 1.00 81.75 200 LYS A N 1
ATOM 1524 C CA . LYS A 1 200 ? 17.130 -11.782 1.689 1.00 81.75 200 LYS A CA 1
ATOM 1525 C C . LYS A 1 200 ? 17.402 -10.283 1.533 1.00 81.75 200 LYS A C 1
ATOM 1527 O O . LYS A 1 200 ? 18.502 -9.893 1.145 1.00 81.75 200 LYS A O 1
ATOM 1532 N N . LEU A 1 201 ? 16.445 -9.429 1.906 1.00 75.62 201 LEU A N 1
ATOM 1533 C CA . LEU A 1 201 ? 16.642 -7.976 1.890 1.00 75.62 201 LEU A CA 1
ATOM 1534 C C . LEU A 1 201 ? 17.674 -7.529 2.926 1.00 75.62 201 LEU A C 1
ATOM 1536 O O . LEU A 1 201 ? 18.571 -6.747 2.609 1.00 75.62 201 LEU A O 1
ATOM 1540 N N . ARG A 1 202 ? 17.564 -8.009 4.169 1.00 70.25 202 ARG A N 1
ATOM 1541 C CA . ARG A 1 202 ? 18.519 -7.660 5.235 1.00 70.25 202 ARG A CA 1
ATOM 1542 C C . ARG A 1 202 ? 19.940 -8.077 4.871 1.00 70.25 202 ARG A C 1
ATOM 1544 O O . ARG A 1 202 ? 20.867 -7.305 5.108 1.00 70.25 202 ARG A O 1
ATOM 1551 N N . ALA A 1 203 ? 20.086 -9.246 4.244 1.00 68.75 203 ALA A N 1
ATOM 1552 C CA . ALA A 1 203 ? 21.338 -9.686 3.655 1.00 68.75 203 ALA A CA 1
ATOM 1553 C C . ALA A 1 203 ? 21.790 -8.678 2.594 1.00 68.75 203 ALA A C 1
ATOM 1555 O O . ALA A 1 203 ? 22.850 -8.098 2.757 1.00 68.75 203 ALA A O 1
ATOM 1556 N N . SER A 1 204 ? 20.960 -8.355 1.597 1.00 61.91 204 SER A N 1
ATOM 1557 C CA . SER A 1 204 ? 21.320 -7.426 0.509 1.00 61.91 204 SER A CA 1
ATOM 1558 C C . SER A 1 204 ? 21.658 -5.989 0.955 1.00 61.91 204 SER A C 1
ATOM 1560 O O . SER A 1 204 ? 22.427 -5.304 0.290 1.00 61.91 204 S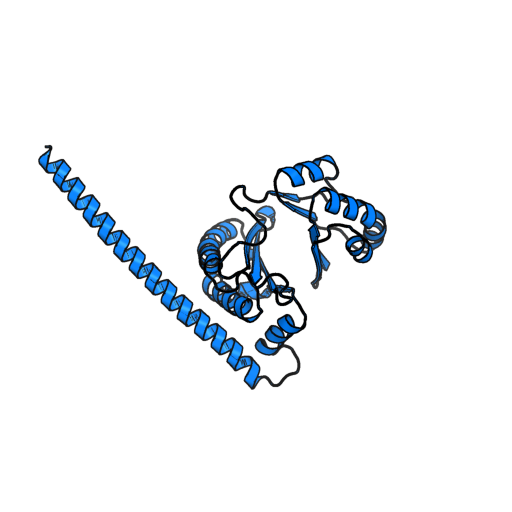ER A O 1
ATOM 1562 N N . THR A 1 205 ? 21.124 -5.529 2.093 1.00 56.38 205 THR A N 1
ATOM 1563 C CA . THR A 1 205 ? 21.323 -4.163 2.622 1.00 56.38 205 THR A CA 1
ATOM 1564 C C . THR A 1 205 ? 22.446 -4.061 3.660 1.00 56.38 205 THR A C 1
ATOM 1566 O O . THR A 1 205 ? 22.732 -2.966 4.142 1.00 56.38 205 THR A O 1
ATOM 1569 N N . GLY A 1 206 ? 23.079 -5.181 4.034 1.00 51.03 206 GLY A N 1
ATOM 1570 C CA . GLY A 1 206 ? 24.197 -5.214 4.984 1.00 51.03 206 GLY A CA 1
ATOM 1571 C C . GLY A 1 206 ? 23.832 -4.891 6.441 1.00 51.03 206 GLY A C 1
ATOM 1572 O O . GLY A 1 206 ? 24.724 -4.711 7.265 1.00 51.03 206 GLY A O 1
ATOM 1573 N N . LYS A 1 207 ? 22.539 -4.819 6.795 1.00 47.66 207 LYS A N 1
ATOM 1574 C CA . LYS A 1 207 ? 22.078 -4.437 8.148 1.00 47.66 207 LYS A CA 1
ATOM 1575 C C . LYS A 1 207 ? 22.003 -5.587 9.162 1.00 47.66 207 LYS A C 1
ATOM 1577 O O . LYS A 1 207 ? 21.597 -5.360 10.297 1.00 47.66 207 LYS A O 1
ATOM 1582 N N . ALA A 1 208 ? 22.407 -6.802 8.804 1.00 39.53 208 ALA A N 1
ATOM 1583 C CA . ALA A 1 208 ? 22.424 -7.931 9.730 1.00 39.53 208 ALA A CA 1
ATOM 1584 C C . ALA A 1 208 ? 23.735 -8.703 9.607 1.00 39.53 208 ALA A C 1
ATOM 1586 O O . ALA A 1 208 ? 23.876 -9.432 8.640 1.00 39.53 208 ALA A O 1
ATOM 1587 N N . GLY A 1 209 ? 24.653 -8.524 10.568 1.00 44.75 209 GLY A N 1
ATOM 1588 C CA . GLY A 1 209 ? 25.681 -9.470 11.061 1.00 44.75 209 GLY A CA 1
ATOM 1589 C C . GLY A 1 209 ? 26.396 -10.471 10.130 1.00 44.75 209 GLY A C 1
ATOM 1590 O O . GLY A 1 209 ? 27.031 -11.387 10.640 1.00 44.75 209 GLY A O 1
ATOM 1591 N N . VAL A 1 210 ? 26.313 -10.342 8.809 1.00 39.59 210 VAL A N 1
ATOM 1592 C CA . VAL A 1 210 ? 26.837 -11.252 7.785 1.00 39.59 210 VAL A CA 1
ATOM 1593 C C . VAL A 1 210 ? 27.823 -10.464 6.928 1.00 39.59 210 VAL A C 1
ATOM 1595 O O . VAL A 1 210 ? 27.602 -9.286 6.647 1.00 39.59 210 VAL A O 1
ATOM 1598 N N . ALA A 1 211 ? 28.934 -11.105 6.554 1.00 38.09 211 ALA A N 1
ATOM 1599 C CA . ALA A 1 211 ? 30.062 -10.466 5.885 1.00 38.09 211 ALA A CA 1
ATOM 1600 C C . ALA A 1 211 ? 29.623 -9.623 4.654 1.00 38.09 211 ALA A C 1
ATOM 1602 O O . ALA A 1 211 ? 28.939 -10.143 3.767 1.00 38.09 211 ALA A O 1
ATOM 1603 N N . PRO A 1 212 ? 30.013 -8.334 4.584 1.00 39.25 212 PRO A N 1
ATOM 1604 C CA . PRO A 1 212 ? 29.418 -7.323 3.696 1.00 39.25 212 PRO A CA 1
ATOM 1605 C C . PRO A 1 212 ? 29.671 -7.510 2.188 1.00 39.25 212 PRO A C 1
ATOM 1607 O O . PRO A 1 212 ? 29.002 -6.880 1.368 1.00 39.25 212 PRO A O 1
ATOM 1610 N N . GLU A 1 213 ? 30.608 -8.367 1.786 1.00 41.56 213 GLU A N 1
ATOM 1611 C CA . GLU A 1 213 ? 31.112 -8.397 0.405 1.00 41.56 213 GLU A CA 1
ATOM 1612 C C . GLU A 1 213 ? 30.169 -9.107 -0.586 1.00 41.56 213 GLU A C 1
ATOM 1614 O O . GLU A 1 213 ? 29.975 -8.626 -1.702 1.00 41.56 213 GLU A O 1
ATOM 1619 N N . ALA A 1 214 ? 29.501 -10.196 -0.188 1.00 39.72 214 ALA A N 1
ATOM 1620 C CA . ALA A 1 214 ? 28.586 -10.930 -1.077 1.00 39.72 214 ALA A CA 1
ATOM 1621 C C . ALA A 1 214 ? 27.221 -10.229 -1.232 1.00 39.72 214 ALA A C 1
ATOM 1623 O O . ALA A 1 214 ? 26.677 -10.130 -2.335 1.00 39.72 214 ALA A O 1
ATOM 1624 N N . ALA A 1 215 ? 26.711 -9.681 -0.128 1.00 37.78 215 ALA A N 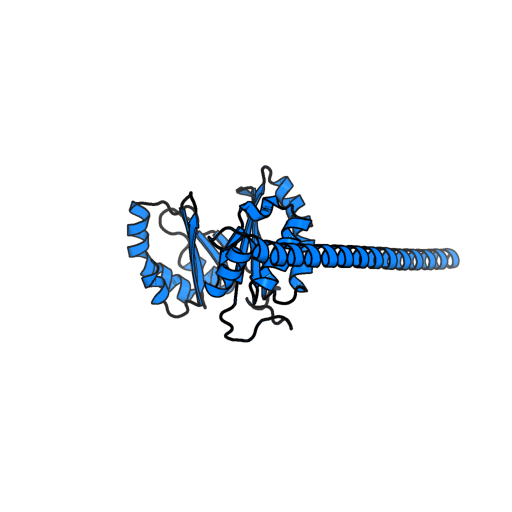1
ATOM 1625 C CA . ALA A 1 215 ? 25.468 -8.919 -0.023 1.00 37.78 215 ALA A CA 1
ATOM 1626 C C . ALA A 1 215 ? 25.430 -7.672 -0.921 1.00 37.78 215 ALA A C 1
ATOM 1628 O O . ALA A 1 215 ? 24.443 -7.420 -1.615 1.00 37.78 215 ALA A O 1
ATOM 1629 N N . SER A 1 216 ? 26.540 -6.929 -0.936 1.00 48.00 216 SER A N 1
ATOM 1630 C CA . SER A 1 216 ? 26.701 -5.715 -1.734 1.00 48.00 216 SER A CA 1
ATOM 1631 C C . SER A 1 216 ? 26.591 -6.005 -3.234 1.00 48.00 216 SER A C 1
ATOM 1633 O O . SER A 1 216 ? 25.932 -5.266 -3.960 1.00 48.00 216 SER A O 1
ATOM 1635 N N . SER A 1 217 ? 27.140 -7.133 -3.702 1.00 51.06 217 SER A N 1
ATOM 1636 C CA . SER A 1 217 ? 27.146 -7.475 -5.129 1.00 51.06 217 SER A CA 1
ATOM 1637 C C . SER A 1 217 ? 25.750 -7.757 -5.697 1.00 51.06 217 SER A C 1
ATOM 1639 O O . SER A 1 217 ? 25.448 -7.318 -6.802 1.00 51.06 217 SER A O 1
ATOM 1641 N N . MET A 1 218 ? 24.861 -8.428 -4.951 1.00 49.31 218 MET A N 1
ATOM 1642 C CA . MET A 1 218 ? 23.497 -8.713 -5.420 1.00 49.31 218 MET A CA 1
ATOM 1643 C C . MET A 1 218 ? 22.651 -7.447 -5.500 1.00 49.31 218 MET A C 1
ATOM 1645 O O . MET A 1 218 ? 21.965 -7.248 -6.499 1.00 49.31 218 MET A O 1
ATOM 1649 N N . LEU A 1 219 ? 22.722 -6.575 -4.489 1.00 51.44 219 LEU A N 1
ATOM 1650 C CA . LEU A 1 219 ? 21.993 -5.309 -4.508 1.00 51.44 219 LEU A CA 1
ATOM 1651 C C . LEU A 1 219 ? 22.553 -4.366 -5.577 1.00 51.44 219 LEU A C 1
ATOM 1653 O O . LEU A 1 219 ? 21.780 -3.756 -6.306 1.00 51.44 219 LEU A O 1
ATOM 1657 N N . GLN A 1 220 ? 23.877 -4.285 -5.726 1.00 52.78 220 GLN A N 1
ATOM 1658 C CA . GLN A 1 220 ? 24.510 -3.510 -6.795 1.00 52.78 220 GLN A CA 1
ATOM 1659 C C . GLN A 1 220 ? 24.153 -4.051 -8.179 1.00 52.78 220 GLN A C 1
ATOM 1661 O O . GLN A 1 220 ? 23.846 -3.261 -9.065 1.00 52.78 220 GLN A O 1
ATOM 1666 N N . ASN A 1 221 ? 24.117 -5.372 -8.363 1.00 57.03 221 ASN A N 1
ATOM 1667 C CA . ASN A 1 221 ? 23.682 -5.986 -9.615 1.00 57.03 221 ASN A CA 1
ATOM 1668 C C . ASN A 1 221 ? 22.193 -5.741 -9.871 1.00 57.03 221 ASN A C 1
ATOM 1670 O O . ASN A 1 221 ? 21.835 -5.388 -10.987 1.00 57.03 221 ASN A O 1
ATOM 1674 N N . ALA A 1 222 ? 21.328 -5.858 -8.861 1.00 55.34 222 ALA A N 1
ATOM 1675 C CA . ALA A 1 222 ? 19.902 -5.562 -8.992 1.00 55.34 222 ALA A CA 1
ATOM 1676 C C . ALA A 1 222 ? 19.660 -4.079 -9.313 1.00 55.34 222 ALA A C 1
ATOM 1678 O O . ALA A 1 222 ? 18.897 -3.769 -10.222 1.00 55.34 222 ALA A O 1
ATOM 1679 N N . LEU A 1 223 ? 20.367 -3.163 -8.643 1.00 54.09 223 LEU A N 1
ATOM 1680 C CA . LEU A 1 223 ? 20.344 -1.726 -8.928 1.00 54.09 223 LEU A CA 1
ATOM 1681 C C . LEU A 1 223 ? 20.891 -1.421 -10.327 1.00 54.09 223 LEU A C 1
ATOM 1683 O O . LEU A 1 223 ? 20.300 -0.619 -11.041 1.00 54.09 223 LEU A O 1
ATOM 1687 N N . ALA A 1 224 ? 21.977 -2.070 -10.752 1.00 57.69 224 ALA A N 1
ATOM 1688 C CA . ALA A 1 224 ? 22.561 -1.896 -12.081 1.00 57.69 224 ALA A CA 1
ATOM 1689 C C . ALA A 1 224 ? 21.654 -2.458 -13.185 1.00 57.69 224 ALA A C 1
ATOM 1691 O O . ALA A 1 224 ? 21.492 -1.823 -14.225 1.00 57.69 224 ALA A O 1
ATOM 1692 N N . VAL A 1 225 ? 21.020 -3.612 -12.960 1.00 61.38 225 VAL A N 1
ATOM 1693 C CA . VAL A 1 225 ? 20.030 -4.208 -13.869 1.00 61.38 225 VAL A CA 1
ATOM 1694 C C . VAL A 1 225 ? 18.786 -3.328 -13.944 1.00 61.38 225 VAL A C 1
ATOM 1696 O O . VAL A 1 225 ? 18.337 -3.031 -15.048 1.00 61.38 225 VAL A O 1
ATOM 1699 N N . ALA A 1 226 ? 18.269 -2.847 -12.810 1.00 54.25 226 ALA A N 1
ATOM 1700 C CA . ALA A 1 226 ? 17.133 -1.930 -12.762 1.00 54.25 226 ALA A CA 1
ATOM 1701 C C . ALA A 1 226 ? 17.453 -0.584 -13.433 1.00 54.25 226 ALA A C 1
ATOM 1703 O O . ALA A 1 226 ? 16.632 -0.068 -14.187 1.00 54.25 226 ALA A O 1
ATOM 1704 N N . ALA A 1 227 ? 18.656 -0.039 -13.230 1.00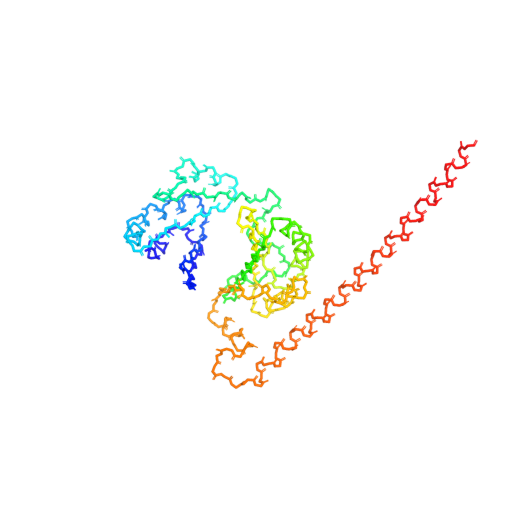 55.78 227 ALA A N 1
ATOM 1705 C CA . ALA A 1 227 ? 19.113 1.188 -13.881 1.00 55.78 227 ALA A CA 1
ATOM 1706 C C . ALA A 1 227 ? 19.294 1.000 -15.393 1.00 55.78 227 ALA A C 1
ATOM 1708 O O . ALA A 1 227 ? 18.875 1.855 -16.172 1.00 55.78 227 ALA A O 1
ATOM 1709 N N . LYS A 1 228 ? 19.868 -0.130 -15.826 1.00 67.00 228 LYS A N 1
ATOM 1710 C CA . LYS A 1 228 ? 20.020 -0.470 -17.246 1.00 67.00 228 LYS A CA 1
ATOM 1711 C C . LYS A 1 228 ? 18.659 -0.640 -17.921 1.00 67.00 228 LYS A C 1
ATOM 1713 O O . LYS A 1 228 ? 18.422 -0.005 -18.943 1.00 67.00 228 LYS A O 1
ATOM 1718 N N . ARG A 1 229 ? 17.753 -1.417 -17.317 1.00 65.31 229 ARG A N 1
ATOM 1719 C CA . ARG A 1 229 ? 16.375 -1.598 -17.801 1.00 65.31 229 ARG A CA 1
ATOM 1720 C C . ARG A 1 229 ? 15.603 -0.282 -17.813 1.00 65.31 229 ARG A C 1
ATOM 1722 O O . ARG A 1 229 ? 14.954 0.024 -18.798 1.00 65.31 229 ARG A O 1
ATOM 1729 N N . GLY A 1 230 ? 15.729 0.543 -16.774 1.00 59.09 230 GLY A N 1
ATOM 1730 C CA . GLY A 1 230 ? 15.118 1.874 -16.736 1.00 59.09 230 GLY A CA 1
ATOM 1731 C C . GLY A 1 230 ? 15.654 2.808 -17.828 1.00 59.09 230 GLY A C 1
ATOM 1732 O O . GLY A 1 230 ? 14.893 3.571 -18.419 1.00 59.09 230 GLY A O 1
ATOM 1733 N N . ALA A 1 231 ? 16.948 2.728 -18.149 1.00 62.72 231 ALA A N 1
ATOM 1734 C CA . ALA A 1 231 ? 17.538 3.472 -19.260 1.00 62.72 231 ALA A CA 1
ATOM 1735 C C . ALA A 1 231 ? 17.070 2.950 -20.631 1.00 62.72 231 ALA A C 1
ATOM 1737 O O . ALA A 1 231 ? 16.889 3.746 -21.554 1.00 62.72 231 ALA A O 1
ATOM 1738 N N . GLU A 1 232 ? 16.869 1.639 -20.773 1.00 70.62 232 GLU A N 1
ATOM 1739 C CA . GLU A 1 232 ? 16.283 1.012 -21.964 1.00 70.62 232 GLU A CA 1
ATOM 1740 C C . GLU A 1 232 ? 14.816 1.435 -22.143 1.00 70.62 232 GLU A C 1
ATOM 1742 O O . GLU A 1 232 ? 14.481 1.981 -23.193 1.00 70.62 232 GLU A O 1
ATOM 1747 N N . ASP A 1 233 ? 13.994 1.341 -21.093 1.00 63.16 233 ASP A N 1
ATOM 1748 C CA . ASP A 1 233 ? 12.601 1.807 -21.073 1.00 63.16 233 ASP A CA 1
ATOM 1749 C C . ASP A 1 233 ? 12.494 3.297 -21.445 1.00 63.16 233 ASP A C 1
ATOM 1751 O O . ASP A 1 233 ? 11.624 3.702 -22.217 1.00 63.16 233 ASP A O 1
ATOM 1755 N N . ALA A 1 234 ? 13.387 4.144 -20.917 1.00 61.50 234 ALA A N 1
ATOM 1756 C CA . ALA A 1 234 ? 13.400 5.575 -21.220 1.00 61.50 234 ALA A CA 1
ATOM 1757 C C . ALA A 1 234 ? 13.755 5.855 -22.690 1.00 61.50 234 ALA A C 1
ATOM 1759 O O . ALA A 1 234 ? 13.179 6.754 -23.312 1.00 61.50 234 ALA A O 1
ATOM 1760 N N . ARG A 1 235 ? 14.688 5.084 -23.266 1.00 68.75 235 ARG A N 1
ATOM 1761 C CA . ARG A 1 235 ? 15.022 5.166 -24.696 1.00 68.75 235 ARG A CA 1
ATOM 1762 C C . ARG A 1 235 ? 13.854 4.705 -25.559 1.00 68.75 235 ARG A C 1
ATOM 1764 O O . ARG A 1 235 ? 13.539 5.380 -26.537 1.00 68.75 235 ARG A O 1
ATOM 1771 N N . GLU A 1 236 ? 13.202 3.609 -25.190 1.00 62.66 236 GLU 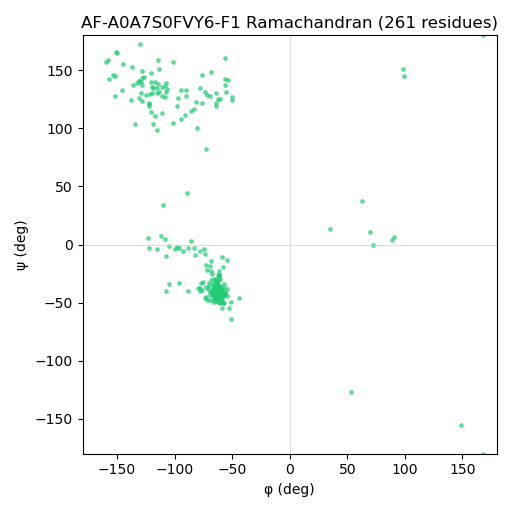A N 1
ATOM 1772 C CA . GLU A 1 236 ? 12.050 3.069 -25.911 1.00 62.66 236 GLU A CA 1
ATOM 1773 C C . GLU A 1 236 ? 10.852 4.031 -25.861 1.00 62.66 236 GLU A C 1
ATOM 1775 O O . GLU A 1 236 ? 10.250 4.336 -26.893 1.00 62.66 236 GLU A O 1
ATOM 1780 N N . ALA A 1 237 ? 10.571 4.616 -24.693 1.00 54.66 237 ALA A N 1
ATOM 1781 C CA . ALA A 1 237 ? 9.539 5.636 -24.528 1.00 54.66 237 ALA A CA 1
ATOM 1782 C C . ALA A 1 237 ? 9.817 6.888 -25.377 1.00 54.66 237 ALA A C 1
ATOM 1784 O O . ALA A 1 237 ? 8.906 7.412 -26.024 1.00 54.66 237 ALA A O 1
ATOM 1785 N N . LYS A 1 238 ? 11.076 7.350 -25.425 1.00 61.75 238 LYS A N 1
ATOM 1786 C CA . LYS A 1 238 ? 11.491 8.464 -26.290 1.00 61.75 238 LYS A CA 1
ATOM 1787 C C . LYS A 1 238 ? 11.305 8.124 -27.772 1.00 61.75 238 LYS A C 1
ATOM 1789 O O . LYS A 1 238 ? 10.732 8.926 -28.505 1.00 61.75 238 LYS A O 1
ATOM 1794 N N . ALA A 1 239 ? 11.725 6.934 -28.202 1.00 61.59 239 ALA A N 1
ATOM 1795 C CA . ALA A 1 239 ? 11.568 6.482 -29.584 1.00 61.59 239 ALA A CA 1
ATOM 1796 C C . ALA A 1 239 ? 10.087 6.397 -30.000 1.00 61.59 239 ALA A C 1
ATOM 1798 O O . ALA A 1 239 ? 9.724 6.842 -31.091 1.00 61.59 239 ALA A O 1
ATOM 1799 N N . CYS A 1 240 ? 9.217 5.901 -29.113 1.00 48.09 240 CYS A N 1
ATOM 1800 C CA . CYS A 1 240 ? 7.770 5.879 -29.334 1.00 48.09 240 CYS A CA 1
ATOM 1801 C C . CYS A 1 240 ? 7.177 7.291 -29.441 1.00 48.09 240 CYS A C 1
ATOM 1803 O O . CYS A 1 240 ? 6.357 7.543 -30.323 1.00 48.09 240 CYS A O 1
ATOM 1805 N N . ALA A 1 241 ? 7.604 8.226 -28.586 1.00 46.28 241 ALA A N 1
ATOM 1806 C CA . ALA A 1 241 ? 7.151 9.616 -28.641 1.00 46.28 241 ALA A CA 1
ATOM 1807 C C . ALA A 1 241 ? 7.568 10.310 -29.951 1.00 46.28 241 ALA A C 1
ATOM 1809 O O . ALA A 1 241 ? 6.758 10.997 -30.572 1.00 46.28 241 ALA A O 1
ATOM 1810 N N . GLU A 1 242 ? 8.800 10.089 -30.416 1.00 65.44 242 GLU A N 1
ATOM 1811 C CA . GLU A 1 242 ? 9.282 10.612 -31.699 1.00 65.44 242 GLU A CA 1
ATOM 1812 C C . GLU A 1 242 ? 8.530 10.003 -32.891 1.00 65.44 242 GLU A C 1
ATOM 1814 O O . GLU A 1 242 ? 8.189 10.710 -33.841 1.00 65.44 242 GLU A O 1
ATOM 1819 N N . ALA A 1 243 ? 8.233 8.702 -32.847 1.00 59.09 243 ALA A N 1
ATOM 1820 C CA . ALA A 1 243 ? 7.420 8.046 -33.866 1.00 59.09 243 ALA A CA 1
ATOM 1821 C C . ALA A 1 243 ? 5.993 8.615 -33.905 1.00 59.09 243 ALA A C 1
ATOM 1823 O O . ALA A 1 243 ? 5.505 8.960 -34.981 1.00 59.09 243 ALA A O 1
ATOM 1824 N N . ALA A 1 244 ? 5.358 8.792 -32.744 1.00 46.12 244 ALA A N 1
ATOM 1825 C CA . ALA A 1 244 ? 4.035 9.401 -32.639 1.00 46.12 244 ALA A CA 1
ATOM 1826 C C . ALA A 1 244 ? 4.022 10.848 -33.165 1.00 46.12 244 ALA A C 1
ATOM 1828 O O . ALA A 1 244 ? 3.102 11.228 -33.889 1.00 46.12 244 ALA A O 1
ATOM 1829 N N . ALA A 1 245 ? 5.064 11.636 -32.875 1.00 56.50 245 ALA A N 1
ATOM 1830 C CA . ALA A 1 245 ? 5.201 12.998 -33.389 1.00 56.50 245 ALA A CA 1
ATOM 1831 C C . ALA A 1 245 ? 5.307 13.038 -34.924 1.00 56.50 245 ALA A C 1
ATOM 1833 O O . ALA A 1 245 ? 4.674 13.882 -35.559 1.00 56.50 245 ALA A O 1
ATOM 1834 N N . ARG A 1 246 ? 6.045 12.100 -35.538 1.00 78.56 246 ARG A N 1
ATOM 1835 C CA . ARG A 1 246 ? 6.129 11.979 -37.006 1.00 78.56 246 ARG A CA 1
ATOM 1836 C C . ARG A 1 246 ? 4.779 11.640 -37.634 1.00 78.56 246 ARG A C 1
ATOM 1838 O O . ARG A 1 246 ? 4.404 12.256 -38.629 1.00 78.56 246 ARG A O 1
ATOM 1845 N 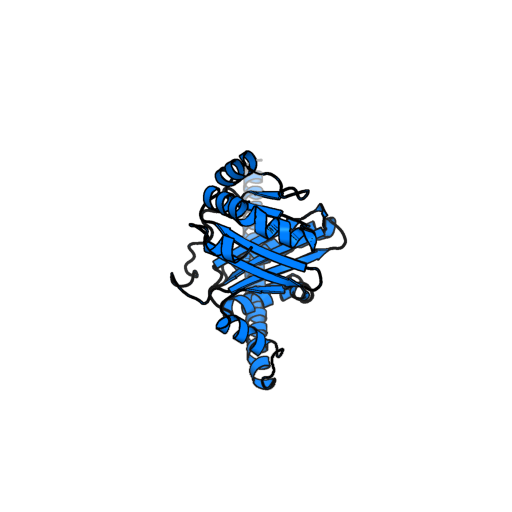N . VAL A 1 247 ? 4.040 10.703 -37.040 1.00 66.44 247 VAL A N 1
ATOM 1846 C CA . VAL A 1 247 ? 2.692 10.342 -37.507 1.00 66.44 247 VAL A CA 1
ATOM 1847 C C . VAL A 1 247 ? 1.752 11.544 -37.411 1.00 66.44 247 VAL A C 1
ATOM 1849 O O . VAL A 1 247 ? 1.083 11.869 -38.388 1.00 66.44 247 VAL A O 1
ATOM 1852 N N . ALA A 1 248 ? 1.748 12.257 -36.281 1.00 53.06 248 ALA A N 1
ATOM 1853 C CA . ALA A 1 248 ? 0.916 13.446 -36.100 1.00 53.06 248 ALA A CA 1
ATOM 1854 C C . ALA A 1 248 ? 1.235 14.547 -37.128 1.00 53.06 248 ALA A C 1
ATOM 1856 O O . ALA A 1 248 ? 0.320 15.122 -37.715 1.00 53.06 248 ALA A O 1
ATOM 1857 N N . ALA A 1 249 ? 2.519 14.805 -37.395 1.00 70.50 249 ALA A N 1
ATOM 1858 C CA . ALA A 1 249 ? 2.940 15.773 -38.406 1.00 70.50 249 ALA A CA 1
ATOM 1859 C C . ALA A 1 249 ? 2.476 15.380 -39.820 1.00 70.50 249 ALA A C 1
ATOM 1861 O O . ALA A 1 249 ? 2.007 16.235 -40.570 1.00 70.50 249 ALA A O 1
ATOM 1862 N N . SER A 1 250 ? 2.551 14.090 -40.164 1.00 76.62 250 SER A N 1
ATOM 1863 C CA . SER A 1 250 ? 2.065 13.577 -41.450 1.00 76.62 250 SER A CA 1
ATOM 1864 C C . SER A 1 250 ? 0.559 13.777 -41.609 1.00 76.62 250 SER A C 1
ATOM 1866 O O . SER A 1 250 ? 0.117 14.259 -42.647 1.00 76.62 250 SER A O 1
ATOM 1868 N N . VAL A 1 251 ? -0.226 13.455 -40.577 1.00 67.75 251 VAL A N 1
ATOM 1869 C CA . VAL A 1 251 ? -1.690 13.615 -40.598 1.00 67.75 251 VAL A CA 1
ATOM 1870 C C . VAL A 1 251 ? -2.082 15.083 -40.770 1.00 67.75 251 VAL A C 1
ATOM 1872 O O . VAL A 1 251 ? -2.954 15.397 -41.574 1.00 67.75 251 VAL A O 1
ATOM 1875 N N . LEU A 1 252 ? -1.416 15.994 -40.055 1.00 69.94 252 LEU A N 1
ATOM 1876 C CA . LEU A 1 252 ? -1.675 17.431 -40.179 1.00 69.94 252 LEU A CA 1
ATOM 1877 C C . LEU A 1 252 ? -1.304 17.973 -41.565 1.00 69.94 252 LEU A C 1
ATOM 1879 O O . LEU A 1 252 ? -2.001 18.841 -42.085 1.00 69.94 252 LEU A O 1
ATOM 1883 N N . SER A 1 253 ? -0.226 17.464 -42.167 1.00 78.81 253 SER A N 1
ATOM 1884 C CA . SER A 1 253 ? 0.186 17.849 -43.519 1.00 78.81 253 SER A CA 1
ATOM 1885 C C . SER A 1 253 ? -0.827 17.410 -44.577 1.00 78.81 253 SER A C 1
ATOM 1887 O O . SER A 1 253 ? -1.159 18.203 -45.456 1.00 78.81 253 SER A O 1
ATOM 1889 N N . GLU A 1 254 ? -1.335 16.178 -44.491 1.00 74.81 254 GLU A N 1
ATOM 1890 C CA . GLU A 1 254 ? -2.370 15.680 -45.409 1.00 74.81 254 GLU A CA 1
ATOM 1891 C C . GLU A 1 254 ? -3.678 16.463 -45.249 1.00 74.81 254 GLU A C 1
ATOM 1893 O O . GLU A 1 254 ? -4.206 16.979 -46.231 1.00 74.81 254 GLU A O 1
ATOM 1898 N N . ALA A 1 255 ? -4.134 16.692 -44.013 1.00 65.56 255 ALA A N 1
ATOM 1899 C CA . ALA A 1 255 ? -5.331 17.496 -43.755 1.00 65.56 255 ALA A CA 1
ATOM 1900 C C . ALA A 1 255 ? -5.206 18.936 -44.298 1.00 65.56 255 ALA A C 1
ATOM 1902 O O . ALA A 1 255 ? -6.159 19.500 -44.835 1.00 65.56 255 ALA A O 1
ATOM 1903 N N . ALA A 1 256 ? -4.018 19.542 -44.196 1.00 73.75 256 ALA A N 1
ATOM 1904 C CA . ALA A 1 256 ? -3.758 20.868 -44.754 1.00 73.75 256 ALA A CA 1
ATOM 1905 C C . ALA A 1 256 ? -3.753 20.880 -46.292 1.00 73.75 256 ALA A C 1
ATOM 1907 O O . ALA A 1 256 ? -4.094 21.899 -46.895 1.00 73.75 256 ALA A O 1
ATOM 1908 N N . LYS A 1 257 ? -3.354 19.775 -46.930 1.00 87.88 257 LYS A N 1
ATOM 1909 C CA . LYS A 1 257 ? -3.393 19.617 -48.385 1.00 87.88 257 LYS A CA 1
ATOM 1910 C C . LYS A 1 257 ? -4.833 19.467 -48.877 1.00 87.88 257 LYS A C 1
ATOM 1912 O O . LYS A 1 257 ? -5.234 20.216 -49.762 1.00 87.88 257 LYS A O 1
ATOM 1917 N N . GLU A 1 258 ? -5.618 18.602 -48.239 1.00 86.81 258 GLU A N 1
ATOM 1918 C CA . GLU A 1 258 ? -7.045 18.422 -48.537 1.00 86.81 258 GLU A CA 1
ATOM 1919 C C . GLU A 1 258 ? -7.826 19.737 -48.397 1.00 86.81 258 GLU A C 1
ATOM 1921 O O . GLU A 1 258 ? -8.614 20.091 -49.270 1.00 86.81 258 GLU A O 1
ATOM 1926 N N . ALA A 1 259 ? -7.559 20.517 -47.344 1.00 75.31 259 ALA A N 1
ATOM 1927 C CA . ALA A 1 259 ? -8.204 21.814 -47.143 1.00 75.31 259 ALA A CA 1
ATOM 1928 C C . ALA A 1 259 ? -7.881 22.833 -48.252 1.00 75.31 259 ALA A C 1
ATOM 1930 O O . ALA A 1 259 ? -8.725 23.661 -48.582 1.00 75.31 259 ALA A O 1
ATOM 1931 N N . ARG A 1 260 ? -6.677 22.782 -48.842 1.00 93.06 260 ARG A N 1
ATOM 1932 C CA . ARG A 1 260 ? -6.294 23.654 -49.969 1.00 93.06 260 ARG A CA 1
ATOM 1933 C C . ARG A 1 260 ? -6.935 23.232 -51.282 1.00 93.06 260 ARG A C 1
ATOM 1935 O O . ARG A 1 260 ? -7.199 24.091 -52.105 1.00 93.06 260 ARG A O 1
ATOM 1942 N N . GLU A 1 261 ? -7.157 21.937 -51.484 1.00 93.25 261 GLU A N 1
ATOM 1943 C CA . GLU A 1 261 ? -7.825 21.414 -52.684 1.00 93.25 261 GLU A CA 1
ATOM 1944 C C . GLU A 1 261 ? -9.337 21.705 -52.682 1.00 93.25 261 GLU A C 1
ATOM 1946 O O . GLU A 1 261 ? -9.978 21.653 -53.729 1.00 93.25 261 GLU A O 1
ATOM 1951 N N . GLN A 1 262 ? -9.904 22.037 -51.518 1.00 87.31 262 GLN A N 1
ATOM 1952 C CA . GLN A 1 262 ? -11.311 22.409 -51.342 1.00 87.31 262 GLN A CA 1
ATOM 1953 C C . GLN A 1 262 ? -11.580 23.925 -51.422 1.00 87.31 262 GLN A C 1
ATOM 1955 O O . GLN A 1 262 ? -12.747 24.322 -51.369 1.00 87.31 262 GLN A O 1
ATOM 1960 N N . MET A 1 263 ? -10.539 24.763 -51.523 1.00 77.56 263 MET A N 1
ATOM 1961 C CA . MET A 1 263 ? -10.636 26.224 -51.689 1.00 77.56 263 MET A CA 1
ATOM 1962 C C . MET A 1 263 ? -10.452 26.636 -53.147 1.00 77.56 263 MET A C 1
ATOM 1964 O O . MET A 1 263 ? -11.191 27.550 -53.574 1.00 77.56 263 MET A O 1
#

Foldseek 3Di:
DVVLLVPQDFWPDWDWDDDPQGIDIDTDGPALVSVVSSCVSCLVVVVVVCVVPPDPAAEAEEAPVRQVVNVVPDQDRPPYGYDYHHDPPPDDDPWDPDPQADDVPQQAKKKKKFKDADPALVVVVVVVVLVVVLVVVLVVQHQWGDWDWDDDSVRRMIMIMTMGSALLSVLLSLLLCCVRVNVVSCVRMDMDGPPVRVVLVCLLVVVDDDDNPVSVVSSVVSNVVSVVVVVVVVVVVVVVVVVVVVVVVVVVVVVVVVVVVVD

pLDDT: mean 77.67, std 15.35, range [37.78, 96.94]

Nearest PDB structures (foldseek):
  1n5v-assembly1_B  TM=5.710E-01  e=7.823E-03  Streptomyces coelicolor A3(2)
  1wd6-assembly1_B  TM=5.432E-01  e=2.305E-02  Escherichia coli
  1vqs-assembly1_B  TM=5.593E-01  e=4.460E-02  Agrobacterium fabrum str. C58
  3lo3-assembly2_C  TM=4.712E-01  e=9.733E-02  Colwellia psychrerythraea 34H
  2qlw-assembly1_A  TM=3.783E-01  e=1.395E-01  unclassified

Mean predicted aligned error: 13.97 Å

Secondary structure (DSSP, 8-state):
-HHHHHTSTTEEEEEEEEETTEEEEEEEESSHHHHHHHHHHHHHHHHHHTTSS----EEEEE-HHHHHHHHHH-SEETTEEEEEEEPPTT---SS---TTSPPTT-TT-EEEEEEEE-SSHHHHHHHHHHHHHHHHHHHTSTTEEEEEEEEETTTTEEEEEEEESSHHHHHHHHHHHHHHH-GGGGGGEEEES-HHHHHHHHHHTT-SSS-HHHHHHHHHHHHHHHHHHHHHHHHHHHHHHHHHHHHHHHHHHHHHHHHHHT-

Organism: NCBI:txid73915